Protein AF-A0A369VWS9-F1 (afdb_monomer_lite)

Structure (mmCIF, N/CA/C/O backbone):
data_AF-A0A369VWS9-F1
#
_entry.id   AF-A0A369VWS9-F1
#
loop_
_atom_site.group_PDB
_atom_site.id
_atom_site.type_symbol
_atom_site.label_atom_id
_atom_site.label_alt_id
_atom_site.label_comp_id
_atom_site.label_asym_id
_atom_site.label_entity_id
_atom_site.label_seq_id
_atom_site.pdbx_PDB_ins_code
_atom_site.Cartn_x
_atom_site.Cartn_y
_atom_site.Cartn_z
_atom_site.occupancy
_atom_site.B_iso_or_equiv
_atom_site.auth_seq_id
_atom_site.auth_comp_id
_atom_site.auth_asym_id
_atom_site.auth_atom_id
_atom_site.pdbx_PDB_model_num
ATOM 1 N N . MET A 1 1 ? 4.390 16.787 2.342 1.00 78.56 1 MET A N 1
ATOM 2 C CA . MET A 1 1 ? 3.561 16.033 3.311 1.00 78.56 1 MET A CA 1
ATOM 3 C C . MET A 1 1 ? 4.484 15.407 4.349 1.00 78.56 1 MET A C 1
ATOM 5 O O . MET A 1 1 ? 5.507 14.869 3.950 1.00 78.56 1 MET A O 1
ATOM 9 N N . SER A 1 2 ? 4.195 15.531 5.648 1.00 89.75 2 SER A N 1
ATOM 10 C CA . SER A 1 2 ? 5.025 14.934 6.708 1.00 89.75 2 SER A CA 1
ATOM 11 C C . SER A 1 2 ? 4.686 13.451 6.924 1.00 89.75 2 SER A C 1
ATOM 13 O O . SER A 1 2 ? 3.594 13.007 6.564 1.00 89.75 2 SER A O 1
ATOM 15 N N . ASN A 1 3 ? 5.585 12.692 7.564 1.00 89.94 3 ASN A N 1
ATOM 16 C CA . ASN A 1 3 ? 5.334 11.288 7.926 1.00 89.94 3 ASN A CA 1
ATOM 17 C C . ASN A 1 3 ? 4.092 11.119 8.811 1.00 89.94 3 ASN A C 1
ATOM 19 O O . ASN A 1 3 ? 3.313 10.196 8.596 1.00 89.94 3 ASN A O 1
ATOM 23 N N . LYS A 1 4 ? 3.859 12.048 9.747 1.00 91.50 4 LYS A N 1
ATOM 24 C CA . LYS A 1 4 ? 2.660 12.054 10.598 1.00 91.50 4 LYS A CA 1
ATOM 25 C C . LYS A 1 4 ? 1.376 12.163 9.768 1.00 91.50 4 LYS A C 1
ATOM 27 O O . LYS A 1 4 ? 0.424 11.430 10.012 1.00 91.50 4 LYS A O 1
ATOM 32 N N . ASN A 1 5 ? 1.372 13.029 8.752 1.00 93.19 5 ASN A N 1
ATOM 33 C CA . ASN A 1 5 ? 0.216 13.194 7.871 1.00 93.19 5 ASN A CA 1
ATOM 34 C C . ASN A 1 5 ? -0.004 11.950 7.001 1.00 93.19 5 ASN A C 1
ATOM 36 O O . ASN A 1 5 ? -1.142 11.525 6.840 1.00 93.19 5 ASN A O 1
ATOM 40 N N . LEU A 1 6 ? 1.067 11.336 6.482 1.00 93.19 6 LEU A N 1
ATOM 41 C CA . LEU A 1 6 ? 0.965 10.082 5.729 1.00 93.19 6 LEU A CA 1
ATOM 42 C C . LEU A 1 6 ? 0.387 8.951 6.584 1.00 93.19 6 LEU A C 1
ATOM 44 O O . LEU A 1 6 ? -0.528 8.273 6.133 1.00 93.19 6 LEU A O 1
ATOM 48 N N . LEU A 1 7 ? 0.859 8.779 7.822 1.00 93.44 7 LEU A N 1
ATOM 49 C CA . LEU A 1 7 ? 0.309 7.781 8.746 1.00 93.44 7 LEU A CA 1
ATOM 50 C C . LEU A 1 7 ? -1.184 7.997 9.003 1.00 93.44 7 LEU A C 1
ATOM 52 O O . LEU A 1 7 ? -1.955 7.042 8.958 1.00 93.44 7 LEU A O 1
ATOM 56 N N . ALA A 1 8 ? -1.601 9.246 9.223 1.00 93.31 8 ALA A N 1
ATOM 57 C CA . ALA A 1 8 ? -3.009 9.571 9.424 1.00 93.31 8 ALA A CA 1
ATOM 58 C C . ALA A 1 8 ? -3.861 9.230 8.188 1.00 93.31 8 ALA A C 1
ATOM 60 O O . ALA A 1 8 ? -4.952 8.681 8.321 1.00 93.31 8 ALA A O 1
ATOM 61 N N . GLU A 1 9 ? -3.369 9.513 6.981 1.00 95.31 9 GLU A N 1
ATOM 62 C CA . GLU A 1 9 ? -4.083 9.190 5.741 1.00 95.31 9 GLU A CA 1
ATOM 63 C C . GLU A 1 9 ? -4.106 7.682 5.436 1.00 95.31 9 GLU A C 1
ATOM 65 O O . GLU A 1 9 ? -5.119 7.168 4.955 1.00 95.31 9 GLU A O 1
ATOM 70 N N . ILE A 1 10 ? -3.045 6.945 5.783 1.00 94.75 10 ILE A N 1
ATOM 71 C CA . ILE A 1 10 ? -3.029 5.473 5.736 1.00 94.75 10 ILE A CA 1
ATOM 72 C C . ILE A 1 10 ? -4.070 4.910 6.702 1.00 94.75 10 ILE A C 1
ATOM 74 O O . ILE A 1 10 ? -4.854 4.051 6.305 1.00 94.75 10 ILE A O 1
ATOM 78 N N . ALA A 1 11 ? -4.116 5.409 7.940 1.00 93.69 11 ALA A N 1
ATOM 79 C CA . ALA A 1 11 ? -5.085 4.971 8.938 1.00 93.69 11 ALA A CA 1
ATOM 80 C C . ALA A 1 11 ? -6.523 5.222 8.463 1.00 93.69 11 ALA A C 1
ATOM 82 O O . ALA A 1 11 ? -7.327 4.297 8.473 1.00 93.69 11 ALA A O 1
ATOM 83 N N . LYS A 1 12 ? -6.831 6.419 7.943 1.00 94.75 12 LYS A N 1
ATOM 84 C CA . LYS A 1 12 ? -8.145 6.723 7.343 1.00 94.75 12 LYS A CA 1
ATOM 85 C C . LYS A 1 12 ? -8.491 5.778 6.194 1.00 94.75 12 LYS A C 1
ATOM 87 O O . LYS A 1 12 ? -9.604 5.261 6.140 1.00 94.75 12 LYS A O 1
ATOM 92 N N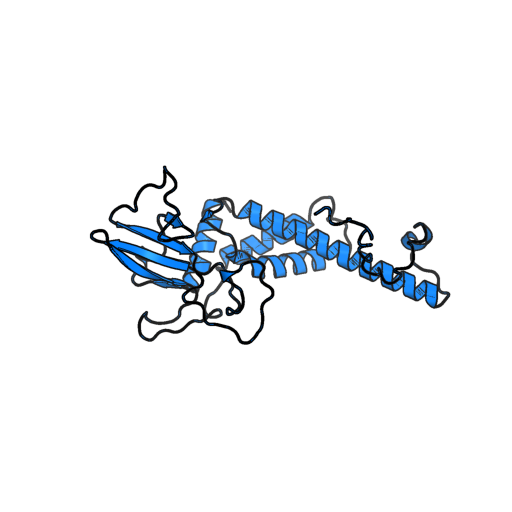 . SER A 1 13 ? -7.534 5.532 5.299 1.00 95.81 13 SER A N 1
ATOM 93 C CA . SER A 1 13 ? -7.727 4.627 4.163 1.00 95.81 13 SER A CA 1
ATOM 94 C C . SER A 1 13 ? -8.002 3.201 4.637 1.00 95.81 13 SER A C 1
ATOM 96 O O . SER A 1 13 ? -8.968 2.596 4.190 1.00 95.81 13 SER A O 1
ATOM 98 N N . LYS A 1 14 ? -7.228 2.671 5.595 1.00 95.19 14 LYS A N 1
ATOM 99 C CA . LYS A 1 14 ? -7.465 1.343 6.190 1.00 95.19 14 LYS A CA 1
ATOM 100 C C . LYS A 1 14 ? -8.809 1.267 6.907 1.00 95.19 14 LYS A C 1
ATOM 102 O O . LYS A 1 14 ? -9.543 0.305 6.714 1.00 95.19 14 LYS A O 1
ATOM 107 N N . ASN A 1 15 ? -9.151 2.292 7.681 1.00 94.56 15 ASN A N 1
ATOM 108 C CA . ASN 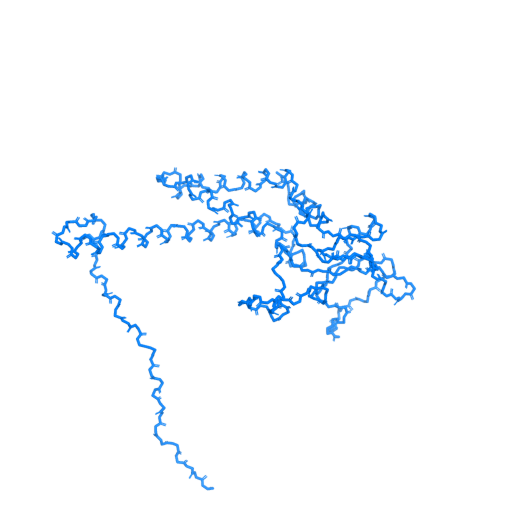A 1 15 ? -10.395 2.350 8.443 1.00 94.56 15 ASN A CA 1
ATOM 109 C C . ASN A 1 15 ? -11.633 2.321 7.535 1.00 94.56 15 ASN A C 1
ATOM 111 O O . ASN A 1 15 ? -12.662 1.819 7.960 1.00 94.56 15 ASN A O 1
ATOM 115 N N . SER A 1 16 ? -11.527 2.754 6.272 1.00 94.69 16 SER A N 1
ATOM 116 C CA . SER A 1 16 ? -12.622 2.618 5.297 1.00 94.69 16 SER A CA 1
ATOM 117 C C . SER A 1 16 ? -12.970 1.169 4.920 1.00 94.69 16 SER A C 1
ATOM 119 O O . SER A 1 16 ? -14.055 0.928 4.404 1.00 94.69 16 SER A O 1
ATOM 121 N N . TYR A 1 17 ? -12.069 0.215 5.183 1.00 95.00 17 TYR A N 1
ATOM 122 C CA . TYR A 1 17 ? -12.302 -1.225 5.014 1.00 95.00 17 TYR A CA 1
ATOM 123 C C . TYR A 1 17 ? -12.738 -1.903 6.321 1.00 95.00 17 TYR A C 1
ATOM 125 O O . TYR A 1 17 ? -12.839 -3.128 6.378 1.00 95.00 17 TYR A O 1
ATOM 133 N N . CYS A 1 18 ? -12.848 -1.153 7.416 1.00 94.56 18 CYS A N 1
ATOM 134 C CA . CYS A 1 18 ? -13.001 -1.710 8.752 1.00 94.56 18 CYS A CA 1
ATOM 135 C C . CYS A 1 18 ? -14.361 -1.352 9.333 1.00 94.56 18 CYS A C 1
ATOM 137 O O . CYS A 1 18 ? -14.884 -0.260 9.120 1.00 94.56 18 CYS A O 1
ATOM 139 N N . TRP A 1 19 ? -14.873 -2.263 10.150 1.00 94.62 19 TRP A N 1
ATOM 140 C CA . TRP A 1 19 ? -15.990 -1.987 11.034 1.00 94.62 19 TRP A CA 1
ATOM 141 C C . TRP A 1 19 ? -15.466 -1.654 12.433 1.00 94.62 19 TRP A C 1
ATOM 143 O O . TRP A 1 19 ? -14.525 -2.294 12.916 1.00 94.62 19 TRP A O 1
ATOM 153 N N . PHE A 1 20 ? -16.097 -0.675 13.080 1.00 94.38 20 PHE A N 1
ATOM 154 C CA . PHE A 1 20 ? -15.848 -0.292 14.466 1.00 94.38 20 PHE A CA 1
ATOM 155 C C . PHE A 1 20 ? -17.181 -0.108 15.191 1.00 94.38 20 PHE A C 1
ATOM 157 O O . PHE A 1 20 ? -18.121 0.434 14.613 1.00 94.38 20 PHE A O 1
ATOM 164 N N . ALA A 1 21 ? -17.244 -0.509 16.461 1.00 92.88 21 ALA A N 1
ATOM 165 C CA . ALA A 1 21 ? -18.430 -0.332 17.301 1.00 92.88 21 ALA A CA 1
ATOM 166 C C . ALA A 1 21 ? -18.739 1.152 17.588 1.00 92.88 21 ALA A C 1
ATOM 168 O O . ALA A 1 21 ? -19.895 1.535 17.724 1.00 92.88 21 ALA A O 1
ATOM 169 N N . SER A 1 22 ? -17.700 1.987 17.661 1.00 91.38 22 SER A N 1
ATOM 170 C CA . SER A 1 22 ? -17.772 3.448 17.761 1.00 91.38 22 SER A CA 1
ATOM 171 C C . SER A 1 22 ? -16.646 4.056 16.915 1.00 91.38 22 SER A C 1
ATOM 173 O O . SER A 1 22 ? -15.564 3.458 16.847 1.00 91.38 22 SER A O 1
ATOM 175 N N . PRO A 1 23 ? -16.841 5.241 16.303 1.00 90.25 23 PRO A N 1
ATOM 176 C CA . PRO A 1 23 ? -15.773 5.986 15.636 1.00 90.25 23 PRO A CA 1
ATOM 177 C C . PRO A 1 23 ? -14.540 6.242 16.515 1.00 90.25 23 PRO A C 1
ATOM 179 O O . PRO A 1 23 ? -13.431 6.319 15.988 1.00 90.25 23 PRO A O 1
ATOM 182 N N . ASP A 1 24 ? -14.701 6.310 17.838 1.00 90.94 24 ASP A N 1
ATOM 183 C CA . ASP A 1 24 ? -13.594 6.544 18.781 1.00 90.94 24 ASP A CA 1
ATOM 184 C C . ASP A 1 24 ? -12.587 5.388 18.790 1.00 90.94 24 ASP A C 1
ATOM 186 O O . ASP A 1 24 ? -11.388 5.576 19.000 1.00 90.94 24 ASP A O 1
ATOM 190 N N . PHE A 1 25 ? -13.051 4.180 18.460 1.00 91.62 25 PHE A N 1
ATOM 191 C CA . PHE A 1 25 ? -12.193 3.011 18.320 1.00 91.62 25 PHE A CA 1
ATOM 192 C C . PHE A 1 25 ? -11.481 2.966 16.964 1.00 91.62 25 PHE A C 1
ATOM 194 O O . PHE A 1 25 ? -10.795 1.998 16.667 1.00 91.62 25 PHE A O 1
ATOM 201 N N . ALA A 1 26 ? -11.577 3.979 16.105 1.00 90.38 26 ALA A N 1
ATOM 202 C CA . ALA A 1 26 ? -10.855 3.973 14.831 1.00 90.38 26 ALA A CA 1
ATOM 203 C C . ALA A 1 26 ? -9.330 4.155 15.006 1.00 90.38 26 ALA A C 1
ATOM 205 O O . ALA A 1 26 ? -8.545 3.766 14.129 1.00 90.38 26 ALA A O 1
ATOM 206 N N . THR A 1 27 ? -8.901 4.739 16.128 1.00 90.75 27 THR A N 1
ATOM 207 C CA . THR A 1 27 ? -7.497 5.029 16.449 1.00 90.75 27 THR A CA 1
ATOM 208 C C . THR A 1 27 ? -7.003 4.146 17.596 1.00 90.75 27 THR A C 1
ATOM 210 O O . THR A 1 27 ? -7.380 4.381 18.740 1.00 90.75 27 THR A O 1
ATOM 213 N N . PRO A 1 28 ? -6.164 3.131 17.325 1.00 90.56 28 PRO A N 1
ATOM 214 C CA . PRO A 1 28 ? -5.624 2.278 18.375 1.00 90.56 28 PRO A CA 1
ATOM 215 C C . PRO A 1 28 ? -4.497 2.977 19.140 1.00 90.56 28 PRO A C 1
ATOM 217 O O . PRO A 1 28 ? -3.697 3.715 18.557 1.00 90.56 28 PRO A O 1
ATOM 220 N N . THR A 1 29 ? -4.397 2.670 20.428 1.00 89.19 29 THR A N 1
ATOM 221 C CA . THR A 1 29 ? -3.325 3.132 21.317 1.00 89.19 29 THR A CA 1
ATOM 222 C C . THR A 1 29 ? -2.077 2.264 21.164 1.00 89.19 29 THR A C 1
ATOM 224 O O . THR A 1 29 ? -0.960 2.779 21.134 1.00 89.19 29 THR A O 1
ATOM 227 N N . ARG A 1 30 ? -2.258 0.947 20.987 1.00 88.19 30 ARG A N 1
ATOM 228 C CA . ARG A 1 30 ? -1.162 -0.029 20.887 1.00 88.19 30 ARG A CA 1
ATOM 229 C C . ARG A 1 30 ? -1.376 -1.022 19.760 1.00 88.19 30 ARG A C 1
ATOM 231 O O . ARG A 1 30 ? -2.493 -1.440 19.459 1.00 88.19 30 ARG A O 1
ATOM 238 N N . TYR A 1 31 ? -0.266 -1.424 19.151 1.00 88.94 31 TYR A N 1
ATOM 239 C CA . TYR A 1 31 ? -0.222 -2.440 18.107 1.00 88.94 31 TYR A CA 1
ATOM 240 C C . TYR A 1 31 ? 0.502 -3.681 18.627 1.00 88.94 31 TYR A C 1
ATOM 242 O O . TYR A 1 31 ? 1.595 -3.577 19.178 1.00 88.94 31 TYR A O 1
ATOM 250 N N . THR A 1 32 ? -0.070 -4.862 18.410 1.00 86.88 32 THR A N 1
ATOM 251 C CA . THR A 1 32 ? 0.552 -6.147 18.755 1.00 86.88 32 THR A CA 1
ATOM 252 C C . THR A 1 32 ? 0.227 -7.212 17.707 1.00 86.88 32 THR A C 1
ATOM 254 O O . THR A 1 32 ? -0.738 -7.103 16.953 1.00 86.88 32 THR A O 1
ATOM 257 N N . ASN A 1 33 ? 1.050 -8.256 17.636 1.00 83.19 33 ASN A N 1
ATOM 258 C CA . ASN A 1 33 ? 0.802 -9.424 16.785 1.00 83.19 33 ASN A CA 1
ATOM 259 C C . ASN A 1 33 ? 0.168 -10.591 17.555 1.00 83.19 33 ASN A C 1
ATOM 261 O O . ASN A 1 33 ? -0.190 -11.594 16.949 1.00 83.19 33 ASN A O 1
ATOM 265 N N . SER A 1 34 ? 0.056 -10.487 18.882 1.00 78.06 34 SER A N 1
ATOM 266 C CA . SER A 1 34 ? -0.559 -11.517 19.716 1.00 78.06 34 SER A CA 1
ATOM 267 C C . SER A 1 34 ? -1.295 -10.893 20.896 1.00 78.06 34 SER A C 1
ATOM 269 O O . SER A 1 34 ? -0.814 -9.918 21.476 1.00 78.06 34 SER A O 1
ATOM 271 N N . LEU A 1 35 ? -2.444 -11.478 21.246 1.00 68.25 35 LEU A N 1
ATOM 272 C CA . LEU A 1 35 ? -3.166 -11.201 22.496 1.00 68.25 35 LEU A CA 1
ATOM 273 C C . LEU A 1 35 ? -2.397 -11.766 23.693 1.00 68.25 35 LEU A C 1
ATOM 275 O O . LEU A 1 35 ? -2.272 -11.119 24.724 1.00 68.25 35 LEU A O 1
ATOM 279 N N . TYR A 1 36 ? -1.819 -12.949 23.494 1.00 63.06 36 TYR A N 1
ATOM 280 C CA . TYR A 1 36 ? -0.932 -13.628 24.423 1.00 63.06 36 TYR A CA 1
ATOM 281 C C . TYR A 1 36 ? 0.459 -13.556 23.807 1.00 63.06 36 TYR A C 1
ATOM 283 O O . TYR A 1 36 ? 0.881 -14.439 23.052 1.00 63.06 36 TYR A O 1
ATOM 291 N N . GLY A 1 37 ? 1.144 -12.426 23.977 1.00 50.16 37 GLY A N 1
ATOM 292 C CA . GLY A 1 37 ? 2.571 -12.399 23.666 1.00 50.16 37 GLY A CA 1
ATOM 293 C C . GLY A 1 37 ? 3.258 -13.535 24.435 1.00 50.16 37 GLY A C 1
ATOM 294 O O . GLY A 1 37 ? 2.769 -13.902 25.505 1.00 50.16 37 GLY A O 1
ATOM 295 N N . PRO A 1 38 ? 4.363 -14.124 23.938 1.00 41.53 38 PRO A N 1
ATOM 296 C CA . PRO A 1 38 ? 5.180 -14.948 24.823 1.00 41.53 38 PRO A CA 1
ATOM 297 C C . PRO A 1 38 ? 5.431 -14.126 26.091 1.00 41.53 38 PRO A C 1
ATOM 299 O O . PRO A 1 38 ? 5.668 -12.923 25.959 1.00 41.53 38 PRO A O 1
ATOM 302 N N . HIS A 1 39 ? 5.339 -14.746 27.271 1.00 47.84 39 HIS A N 1
ATOM 303 C CA . HIS A 1 39 ? 5.780 -14.186 28.552 1.00 47.84 39 HIS A CA 1
ATOM 304 C C . HIS A 1 39 ? 7.275 -13.824 28.460 1.00 47.84 39 HIS A C 1
ATOM 306 O O . HIS A 1 39 ? 8.139 -14.497 29.005 1.00 47.84 39 HIS A O 1
ATOM 312 N N . ARG A 1 40 ? 7.612 -12.819 27.658 1.00 50.25 40 ARG A N 1
ATOM 313 C CA . ARG A 1 40 ? 8.921 -12.203 27.591 1.00 50.25 40 ARG A CA 1
ATOM 314 C C . ARG A 1 40 ? 8.900 -11.179 28.701 1.00 50.25 40 ARG A C 1
ATOM 316 O O . ARG A 1 40 ? 8.057 -10.282 28.694 1.00 50.25 40 ARG A O 1
ATOM 323 N N . GLU A 1 41 ? 9.795 -11.368 29.656 1.00 41.28 41 GLU A N 1
ATOM 324 C CA . GLU A 1 41 ? 10.110 -10.384 30.682 1.00 41.28 41 GLU A CA 1
ATOM 325 C C . GLU A 1 41 ? 10.209 -8.996 30.017 1.00 41.28 41 GLU A C 1
ATOM 327 O O . GLU A 1 41 ? 10.967 -8.814 29.061 1.00 41.28 41 GLU A O 1
ATOM 332 N N . GLY A 1 42 ? 9.355 -8.055 30.441 1.00 53.03 42 GLY A N 1
ATOM 333 C CA . GLY A 1 42 ? 9.300 -6.689 29.901 1.00 53.03 42 GLY A CA 1
ATOM 334 C C . GLY A 1 42 ? 8.132 -6.339 28.964 1.00 53.03 42 GLY A C 1
ATOM 335 O O . GLY A 1 42 ? 8.153 -5.261 28.375 1.00 53.03 42 GLY A O 1
ATOM 336 N N . CYS A 1 43 ? 7.113 -7.191 28.787 1.00 58.09 43 CYS A N 1
ATOM 337 C CA . CYS A 1 43 ? 5.843 -6.744 28.192 1.00 58.09 43 CYS A CA 1
ATOM 338 C C . CYS A 1 43 ? 4.887 -6.230 29.270 1.00 58.09 43 CYS A C 1
ATOM 340 O O . CYS A 1 43 ? 4.325 -7.026 30.021 1.00 58.09 43 CYS A O 1
ATOM 342 N N . ASP A 1 44 ? 4.667 -4.915 29.291 1.00 68.69 44 ASP A N 1
ATOM 343 C CA . ASP A 1 44 ? 3.696 -4.296 30.191 1.00 68.69 44 ASP A CA 1
ATOM 344 C C . ASP A 1 44 ? 2.285 -4.847 29.925 1.00 68.69 44 ASP A C 1
ATOM 346 O O . ASP A 1 44 ? 1.890 -4.950 28.744 1.00 68.69 44 ASP A O 1
ATOM 350 N N . PRO A 1 45 ? 1.531 -5.194 30.990 1.00 78.06 45 PRO A N 1
ATOM 351 C CA . PRO A 1 45 ? 0.146 -5.627 30.867 1.00 78.06 45 PRO A CA 1
ATOM 352 C C . PRO A 1 45 ? -0.684 -4.545 30.172 1.00 78.06 45 PRO A C 1
ATOM 354 O O . PRO A 1 45 ? -0.347 -3.360 30.211 1.00 78.06 45 PRO A O 1
ATOM 357 N N . PHE A 1 46 ? -1.761 -4.959 29.502 1.00 83.38 46 PHE A N 1
ATOM 358 C CA . PHE A 1 46 ? -2.685 -4.000 28.903 1.00 83.38 46 PHE A CA 1
ATOM 359 C C . PHE A 1 46 ? -3.329 -3.153 29.999 1.00 83.38 46 PHE A C 1
ATOM 361 O O . PHE A 1 46 ? -3.729 -3.681 31.039 1.00 83.38 46 PHE A O 1
ATOM 368 N N . GLN A 1 47 ? -3.389 -1.846 29.770 1.00 85.44 47 GLN A N 1
ATOM 369 C CA . GLN A 1 47 ? -3.950 -0.903 30.732 1.00 85.44 47 GLN A CA 1
ATOM 370 C C . GLN A 1 47 ? -5.453 -0.726 30.495 1.00 85.44 47 GLN A C 1
ATOM 372 O O . GLN A 1 47 ? -5.942 -0.858 29.373 1.00 85.44 47 GLN A O 1
ATOM 377 N N . GLU A 1 48 ? -6.190 -0.417 31.558 1.00 87.44 48 GLU A N 1
ATOM 378 C CA . GLU A 1 48 ? -7.625 -0.142 31.477 1.00 87.44 48 GLU A CA 1
ATOM 379 C C . GLU A 1 48 ? -7.905 1.034 30.523 1.00 87.44 48 GLU A C 1
ATOM 381 O O . GLU A 1 48 ? -7.202 2.048 30.546 1.00 87.44 48 GLU A O 1
ATOM 386 N N . GLY A 1 49 ? -8.910 0.894 29.652 1.00 87.44 49 GLY A N 1
ATOM 387 C CA . GLY A 1 49 ? -9.233 1.888 28.621 1.00 87.44 49 GLY A CA 1
ATOM 388 C C . GLY A 1 49 ? -8.305 1.882 27.397 1.00 87.44 49 GLY A C 1
ATOM 389 O O . GLY A 1 49 ? -8.491 2.675 26.470 1.00 87.44 49 GLY A O 1
ATOM 390 N N . GLU A 1 50 ? -7.306 0.995 27.347 1.00 90.44 50 GLU A N 1
ATOM 391 C CA . GLU A 1 50 ? -6.409 0.888 26.202 1.00 90.44 50 GLU A CA 1
ATOM 392 C C . GLU A 1 50 ? -7.112 0.248 24.996 1.00 90.44 50 GLU A C 1
ATOM 394 O O . GLU A 1 50 ? -7.832 -0.750 25.096 1.00 90.44 50 GLU A O 1
ATOM 399 N N . ILE A 1 51 ? -6.862 0.815 23.815 1.00 92.44 51 ILE A N 1
ATOM 400 C CA . ILE A 1 51 ? -7.351 0.278 22.551 1.00 92.44 51 ILE A CA 1
ATOM 401 C C . ILE A 1 51 ? -6.210 -0.477 21.867 1.00 92.44 51 ILE A C 1
ATOM 403 O O . ILE A 1 51 ? -5.271 0.119 21.328 1.00 92.44 51 ILE A O 1
ATOM 407 N N . VAL A 1 52 ? -6.312 -1.802 21.849 1.00 91.88 52 VAL A N 1
ATOM 408 C CA . VAL A 1 52 ? -5.262 -2.700 21.366 1.00 91.88 52 VAL A CA 1
ATOM 409 C C . VAL A 1 52 ? -5.643 -3.269 20.004 1.00 91.88 52 VAL A C 1
ATOM 411 O O . VAL A 1 52 ? -6.642 -3.974 19.850 1.00 91.88 52 VAL A O 1
ATOM 414 N N . ARG A 1 53 ? -4.821 -3.004 18.986 1.00 92.88 53 ARG A N 1
ATOM 415 C CA . ARG A 1 53 ? -4.947 -3.613 17.656 1.00 92.88 53 ARG A CA 1
ATOM 416 C C . ARG A 1 53 ? -4.070 -4.854 17.561 1.00 92.88 53 ARG A C 1
ATOM 418 O O . ARG A 1 53 ? -2.844 -4.754 17.627 1.00 92.88 53 ARG A O 1
ATOM 425 N N . VAL A 1 54 ? -4.697 -6.003 17.330 1.00 91.81 54 VAL A N 1
ATOM 426 C CA . VAL A 1 54 ? -4.024 -7.294 17.167 1.00 91.81 54 VAL A CA 1
ATOM 427 C C . VAL A 1 54 ? -4.081 -7.755 15.720 1.00 91.81 54 VAL A C 1
ATOM 429 O O . VAL A 1 54 ? -5.160 -8.009 15.181 1.00 91.81 54 VAL A O 1
ATOM 432 N N . TYR A 1 55 ? -2.919 -7.913 15.089 1.00 91.69 55 TYR A N 1
ATOM 433 C CA . TYR A 1 55 ? -2.829 -8.487 13.746 1.00 91.69 55 TYR A CA 1
ATOM 434 C C . TYR A 1 55 ? -3.135 -9.986 13.781 1.00 91.69 55 TYR A C 1
ATOM 436 O O . TYR A 1 55 ? -2.457 -10.753 14.458 1.00 91.69 55 TYR A O 1
ATOM 444 N N . THR A 1 56 ? -4.173 -10.413 13.061 1.00 91.44 56 THR A N 1
ATOM 445 C CA . THR A 1 56 ? -4.625 -11.809 13.046 1.00 91.44 56 THR A CA 1
ATOM 446 C C . THR A 1 56 ? -5.440 -12.133 11.797 1.00 91.44 56 THR A C 1
ATOM 448 O O . THR A 1 56 ? -6.243 -11.329 11.325 1.00 91.44 56 THR A O 1
ATOM 451 N N . PHE A 1 57 ? -5.279 -13.359 11.296 1.00 91.25 57 PHE A N 1
ATOM 452 C CA . PHE A 1 57 ? -6.007 -13.900 10.142 1.00 91.25 57 PHE A CA 1
ATOM 453 C C . PHE A 1 57 ? -7.293 -14.647 10.525 1.00 91.25 57 PHE A C 1
ATOM 455 O O . PHE A 1 57 ? -7.955 -15.224 9.663 1.00 91.25 57 PHE A O 1
ATOM 462 N N . SER A 1 58 ? -7.662 -14.661 11.809 1.00 89.44 58 SER A N 1
ATOM 463 C CA . SER A 1 58 ? -8.750 -15.496 12.336 1.00 89.44 58 SER A CA 1
ATOM 464 C C . SER A 1 58 ? -10.126 -15.213 11.724 1.00 89.44 58 SER A C 1
ATOM 466 O O . SER A 1 58 ? -10.936 -16.123 11.615 1.00 89.44 58 SER A O 1
ATOM 468 N N . HIS A 1 59 ? -10.404 -13.968 11.330 1.00 90.31 59 HIS A N 1
ATOM 469 C CA . HIS A 1 59 ? -11.680 -13.559 10.723 1.00 90.31 59 HIS A CA 1
ATOM 470 C C . HIS A 1 59 ? -11.673 -13.611 9.188 1.00 90.31 59 HIS A C 1
ATOM 472 O O . HIS A 1 59 ? -12.699 -13.357 8.565 1.00 90.31 59 HIS A O 1
ATOM 478 N N . ILE A 1 60 ? -10.528 -13.917 8.570 1.00 92.94 60 ILE A N 1
ATOM 479 C CA . ILE A 1 60 ? -10.410 -13.975 7.115 1.00 92.94 60 ILE A CA 1
ATOM 480 C C . ILE A 1 60 ? -10.859 -15.365 6.644 1.00 92.94 60 ILE A C 1
ATOM 482 O O . ILE A 1 60 ? -10.334 -16.375 7.147 1.00 92.94 60 ILE A O 1
ATOM 486 N N . PRO A 1 61 ? -11.804 -15.453 5.690 1.00 92.00 61 PRO A N 1
ATOM 487 C CA . PRO A 1 61 ? -12.283 -16.730 5.183 1.00 92.00 61 PRO A CA 1
ATOM 488 C C . PRO A 1 61 ? -11.185 -17.471 4.415 1.00 92.00 61 PRO A C 1
ATOM 490 O O . PRO A 1 61 ? -10.226 -16.878 3.903 1.00 92.00 61 PRO A O 1
ATOM 493 N N . ALA A 1 62 ? -11.322 -18.794 4.353 1.00 89.69 62 ALA A N 1
ATOM 494 C CA . ALA A 1 62 ? -10.488 -19.607 3.482 1.00 89.69 62 ALA A CA 1
ATOM 495 C C . ALA A 1 62 ? -10.812 -19.295 2.015 1.00 89.69 62 ALA A C 1
ATOM 497 O O . ALA A 1 62 ? -11.961 -19.021 1.669 1.00 89.69 62 ALA A O 1
ATOM 498 N N . SER A 1 63 ? -9.801 -19.326 1.156 1.00 84.75 63 SER A N 1
ATOM 499 C CA . SER A 1 63 ? -9.969 -19.181 -0.285 1.00 84.75 63 SER A CA 1
ATOM 500 C C . SER A 1 63 ? -9.758 -20.514 -0.983 1.00 84.75 63 SER A C 1
ATOM 502 O O . SER A 1 63 ? -8.927 -21.330 -0.590 1.00 84.75 63 SER A O 1
ATOM 504 N N . THR A 1 64 ? -10.507 -20.718 -2.061 1.00 76.31 64 THR A N 1
ATOM 505 C CA . THR A 1 64 ? -10.309 -21.837 -2.990 1.00 76.31 64 THR A CA 1
ATOM 506 C C . THR A 1 64 ? -9.006 -21.696 -3.777 1.00 76.31 64 THR A C 1
ATOM 508 O O . THR A 1 64 ? -8.406 -22.689 -4.180 1.00 76.31 64 THR A O 1
ATOM 511 N N . ILE A 1 65 ? -8.533 -20.463 -3.974 1.00 73.31 65 ILE A N 1
ATOM 512 C CA . ILE A 1 65 ? -7.289 -20.168 -4.681 1.00 73.31 65 ILE A CA 1
ATOM 513 C C . ILE A 1 65 ? -6.109 -20.353 -3.726 1.00 73.31 65 ILE A C 1
ATOM 515 O O . ILE A 1 65 ? -5.935 -19.600 -2.767 1.00 73.31 65 ILE A O 1
ATOM 519 N N . THR A 1 66 ? -5.232 -21.312 -4.021 1.00 66.19 66 THR A N 1
ATOM 520 C CA . THR A 1 66 ? -4.004 -21.500 -3.244 1.00 66.19 66 THR A CA 1
ATOM 521 C C . THR A 1 66 ? -3.093 -20.283 -3.401 1.00 66.19 66 THR A C 1
ATOM 523 O O . THR A 1 66 ? -2.493 -20.080 -4.460 1.00 66.19 66 THR A O 1
ATOM 526 N N . ASN A 1 67 ? -2.938 -19.479 -2.348 1.00 68.38 67 ASN A N 1
ATOM 527 C CA . ASN A 1 67 ? -1.873 -18.483 -2.315 1.00 68.38 67 ASN A CA 1
ATOM 528 C C . ASN A 1 67 ? -0.550 -19.152 -1.902 1.00 68.38 67 ASN A C 1
ATOM 530 O O . ASN A 1 67 ? -0.511 -20.025 -1.035 1.00 68.38 67 ASN A O 1
ATOM 534 N N . ARG A 1 68 ? 0.557 -18.747 -2.532 1.00 69.81 68 ARG A N 1
ATOM 535 C CA . ARG A 1 68 ? 1.912 -19.165 -2.137 1.00 69.81 68 ARG A CA 1
ATOM 536 C C . ARG A 1 68 ? 2.526 -18.153 -1.171 1.00 69.81 68 ARG A C 1
ATOM 538 O O . ARG A 1 68 ? 3.663 -17.721 -1.362 1.00 69.81 68 ARG A O 1
ATOM 545 N N . SER A 1 69 ? 1.762 -17.715 -0.168 1.00 74.88 69 SER A N 1
ATOM 546 C CA . SER A 1 69 ? 2.283 -16.768 0.816 1.00 74.88 69 SER A CA 1
ATOM 547 C C . SER A 1 69 ? 3.383 -17.413 1.660 1.00 74.88 69 SER A C 1
ATOM 549 O O . SER A 1 69 ? 3.281 -18.565 2.097 1.00 74.88 69 SER A O 1
ATOM 551 N N . ARG A 1 70 ? 4.449 -16.646 1.912 1.00 76.44 70 ARG A N 1
ATOM 552 C CA . ARG A 1 70 ? 5.495 -17.038 2.866 1.00 76.44 70 ARG A CA 1
ATOM 553 C C . ARG A 1 70 ? 4.964 -17.036 4.297 1.00 76.44 70 ARG A C 1
ATOM 555 O O . ARG A 1 70 ? 5.382 -17.881 5.078 1.00 76.44 70 ARG A O 1
ATOM 562 N N . ASP A 1 71 ? 4.029 -16.138 4.599 1.00 78.12 71 ASP A N 1
ATOM 563 C CA . ASP A 1 71 ? 3.373 -16.054 5.900 1.00 78.12 71 ASP A CA 1
ATOM 564 C C . ASP A 1 71 ? 2.404 -17.225 6.086 1.00 78.12 71 ASP A C 1
ATOM 566 O O . ASP A 1 71 ? 1.448 -17.372 5.322 1.00 78.12 71 ASP A O 1
ATOM 570 N N . HIS A 1 72 ? 2.662 -18.044 7.107 1.00 75.88 72 HIS A N 1
ATOM 571 C CA . HIS A 1 72 ? 1.850 -19.203 7.459 1.00 75.88 72 HIS A CA 1
ATOM 572 C C . HIS A 1 72 ? 0.399 -18.828 7.773 1.00 75.88 72 HIS A C 1
ATOM 574 O O . HIS A 1 72 ? -0.497 -19.559 7.357 1.00 75.88 72 HIS A O 1
ATOM 580 N N . GLY A 1 73 ? 0.155 -17.686 8.430 1.00 79.88 73 GLY A N 1
ATOM 581 C CA . GLY A 1 73 ? -1.200 -17.244 8.781 1.00 79.88 73 GLY A CA 1
ATOM 582 C C . GLY A 1 73 ? -2.039 -16.852 7.563 1.00 79.88 73 GLY A C 1
ATOM 583 O O . GLY A 1 73 ? -3.258 -17.015 7.560 1.00 79.88 73 GLY A O 1
ATOM 584 N N . ALA A 1 74 ? -1.377 -16.396 6.499 1.00 83.12 74 ALA A N 1
ATOM 585 C CA . ALA A 1 74 ? -2.021 -15.989 5.258 1.00 83.12 74 ALA A CA 1
ATOM 586 C C . ALA A 1 74 ? -2.297 -17.157 4.297 1.00 83.12 74 ALA A C 1
ATOM 588 O O . ALA A 1 74 ? -3.033 -16.971 3.326 1.00 83.12 74 ALA A O 1
ATOM 589 N N . ARG A 1 75 ? -1.691 -18.337 4.490 1.00 82.94 75 ARG A N 1
ATOM 590 C CA . ARG A 1 75 ? -1.828 -19.456 3.542 1.00 82.94 75 ARG A CA 1
ATOM 591 C C . ARG A 1 75 ? -3.271 -19.947 3.476 1.00 82.94 75 ARG A C 1
ATOM 593 O O . ARG A 1 75 ? -3.901 -20.182 4.499 1.00 82.94 75 ARG A O 1
ATOM 600 N N . GLY A 1 76 ? -3.786 -20.103 2.256 1.00 85.19 76 GLY A N 1
ATOM 601 C CA . GLY A 1 76 ? -5.158 -20.573 2.018 1.00 85.19 76 GLY A CA 1
ATOM 602 C C . GLY A 1 76 ? -6.253 -19.595 2.460 1.00 85.19 76 GLY A C 1
ATOM 603 O O . GLY A 1 76 ? -7.408 -19.993 2.571 1.00 85.19 76 GLY A O 1
ATOM 604 N N . LYS A 1 77 ? -5.910 -18.332 2.740 1.00 89.62 77 LYS A N 1
ATOM 605 C CA . LYS A 1 77 ? -6.863 -17.263 3.065 1.00 89.62 77 LYS A CA 1
ATOM 606 C C . LYS A 1 77 ? -7.184 -16.407 1.842 1.00 89.62 77 LYS A C 1
ATOM 608 O O . LYS A 1 77 ? -6.407 -16.363 0.879 1.00 89.62 77 LYS A O 1
ATOM 613 N N . ALA A 1 78 ? -8.329 -15.728 1.881 1.00 90.44 78 ALA A N 1
ATOM 614 C CA . ALA A 1 78 ? -8.717 -14.749 0.867 1.00 90.44 78 ALA A CA 1
ATOM 615 C C . ALA A 1 78 ? -7.625 -13.680 0.649 1.00 90.44 78 ALA A C 1
ATOM 617 O O . ALA A 1 78 ? -6.930 -13.310 1.601 1.00 90.44 78 ALA A O 1
ATOM 618 N N . PRO A 1 79 ? -7.431 -13.202 -0.597 1.00 88.31 79 PRO A N 1
ATOM 619 C CA . PRO A 1 79 ? -6.529 -12.089 -0.861 1.00 88.31 79 PRO A CA 1
ATOM 620 C C . PRO A 1 79 ? -7.033 -10.830 -0.146 1.00 88.31 79 PRO A C 1
ATOM 622 O O . PRO A 1 79 ? -8.231 -10.572 -0.089 1.00 88.31 79 PRO A O 1
ATOM 625 N N . ILE A 1 80 ? -6.099 -10.062 0.411 1.00 91.50 80 ILE A N 1
ATOM 626 C CA . ILE A 1 80 ? -6.379 -8.876 1.226 1.00 91.50 80 ILE A CA 1
ATOM 627 C C . ILE A 1 80 ? -5.423 -7.735 0.879 1.00 91.50 80 ILE A C 1
ATOM 629 O O . ILE A 1 80 ? -4.285 -7.949 0.427 1.00 91.50 80 ILE A O 1
ATOM 633 N N . ASN A 1 81 ? -5.888 -6.514 1.132 1.00 91.94 81 ASN A N 1
ATOM 634 C CA . ASN A 1 81 ? -5.213 -5.288 0.710 1.00 91.94 81 ASN A CA 1
ATOM 635 C C . ASN A 1 81 ? -4.127 -4.893 1.718 1.00 91.94 81 ASN A C 1
ATOM 637 O O . ASN A 1 81 ? -3.066 -4.397 1.335 1.00 91.94 81 ASN A O 1
ATOM 641 N N . PHE A 1 82 ? -4.353 -5.174 3.003 1.00 93.94 82 PHE A N 1
ATOM 642 C CA . PHE A 1 82 ? -3.425 -4.895 4.095 1.00 93.94 82 PHE A CA 1
ATOM 643 C C . PHE A 1 82 ? -3.470 -5.987 5.178 1.00 93.94 82 PHE A C 1
ATOM 645 O O . PHE A 1 82 ? -4.395 -6.800 5.184 1.00 93.94 82 PHE A O 1
ATOM 652 N N . PRO A 1 83 ? -2.472 -6.041 6.082 1.00 92.31 83 PRO A N 1
ATOM 653 C CA . PRO A 1 83 ? -2.430 -7.007 7.177 1.00 92.31 83 PRO A CA 1
ATOM 654 C C . PRO A 1 83 ? -3.720 -6.983 8.010 1.00 92.31 83 PRO A C 1
ATOM 656 O O . PRO A 1 83 ? -4.084 -5.919 8.519 1.00 92.31 83 PRO A O 1
ATOM 659 N N . PRO A 1 84 ? -4.413 -8.121 8.162 1.00 94.12 84 PRO A N 1
ATOM 660 C CA . PRO A 1 84 ? -5.714 -8.148 8.798 1.00 94.12 84 PRO A CA 1
ATOM 661 C C . PRO A 1 84 ? -5.550 -8.023 10.310 1.00 94.12 84 PRO A C 1
ATOM 663 O O . PRO A 1 84 ? -4.569 -8.499 10.889 1.00 94.12 84 PRO A O 1
ATOM 666 N N . PHE A 1 85 ? -6.511 -7.377 10.960 1.00 94.56 85 PHE A N 1
ATOM 667 C CA . PHE A 1 85 ? -6.483 -7.167 12.400 1.00 94.56 85 PHE A CA 1
ATOM 668 C C . PHE A 1 85 ? -7.873 -7.247 13.027 1.00 94.56 85 PHE A C 1
ATOM 670 O O . PHE A 1 85 ? -8.898 -7.034 12.374 1.00 94.56 85 PHE A O 1
ATOM 677 N N . ARG A 1 86 ? -7.876 -7.532 14.327 1.00 94.19 86 ARG A N 1
ATOM 678 C CA . ARG A 1 86 ? -8.999 -7.298 15.236 1.00 94.19 86 ARG A CA 1
ATOM 679 C C . ARG A 1 86 ? -8.576 -6.279 16.277 1.00 94.19 86 ARG A C 1
ATOM 681 O O . ARG A 1 86 ? -7.389 -6.160 16.584 1.00 94.19 86 ARG A O 1
ATOM 688 N N . GLN A 1 87 ? -9.533 -5.530 16.787 1.00 94.12 87 GLN A N 1
ATOM 689 C CA . GLN A 1 87 ? -9.281 -4.469 17.738 1.00 94.12 87 GLN A CA 1
ATOM 690 C C . GLN A 1 87 ? -10.099 -4.698 18.995 1.00 94.12 87 GLN A C 1
ATOM 692 O O . GLN A 1 87 ? -11.289 -4.998 18.912 1.00 94.12 87 GLN A O 1
ATOM 697 N N . PHE A 1 88 ? -9.435 -4.562 20.135 1.00 93.50 88 PHE A N 1
ATOM 698 C CA . PHE A 1 88 ? -9.998 -4.831 21.445 1.00 93.50 88 PHE A CA 1
ATOM 699 C C . PHE A 1 88 ? -9.890 -3.589 22.317 1.00 93.50 88 PHE A C 1
ATOM 701 O O . PHE A 1 88 ? -8.913 -2.844 22.223 1.00 93.50 88 PHE A O 1
ATOM 708 N N . HIS A 1 89 ? -10.901 -3.370 23.141 1.00 93.31 89 HIS A N 1
ATOM 709 C CA . HIS A 1 89 ? -10.903 -2.357 24.181 1.00 93.31 89 HIS A CA 1
ATOM 710 C C . HIS A 1 89 ? -10.852 -3.070 25.528 1.00 93.31 89 HIS A C 1
ATOM 712 O O . HIS A 1 89 ? -11.654 -3.975 25.770 1.00 93.31 89 HIS A O 1
ATOM 718 N N . VAL A 1 90 ? -9.897 -2.681 26.368 1.00 91.00 90 VAL A N 1
ATOM 719 C CA . VAL A 1 90 ? -9.757 -3.223 27.722 1.00 91.00 90 VAL A CA 1
ATOM 720 C C . VAL A 1 90 ? -10.837 -2.584 28.597 1.00 91.00 90 VAL A C 1
ATOM 722 O O . VAL A 1 90 ? -10.823 -1.363 28.771 1.00 91.00 90 VAL A O 1
ATOM 725 N N . ARG A 1 91 ? -11.801 -3.388 29.068 1.00 89.88 91 ARG A N 1
ATOM 726 C CA . ARG A 1 91 ? -12.812 -2.994 30.064 1.00 89.88 91 ARG A CA 1
ATOM 727 C C . ARG A 1 91 ? -12.803 -3.961 31.220 1.00 89.88 91 ARG A C 1
ATOM 729 O O . ARG A 1 91 ? -12.963 -5.154 30.982 1.00 89.88 91 ARG A O 1
ATOM 736 N N . ASP A 1 92 ? -12.672 -3.451 32.434 1.00 85.00 92 ASP A N 1
ATOM 737 C CA . ASP A 1 92 ? -12.739 -4.242 33.664 1.00 85.00 92 ASP A CA 1
ATOM 738 C C . ASP A 1 92 ? -11.763 -5.442 33.642 1.00 85.00 92 ASP A C 1
ATOM 740 O O . ASP A 1 92 ? -12.055 -6.525 34.144 1.00 85.00 92 ASP A O 1
ATOM 744 N N . GLY A 1 93 ? -10.594 -5.267 33.010 1.00 80.12 93 GLY A N 1
ATOM 745 C CA . GLY A 1 93 ? -9.610 -6.340 32.810 1.00 80.12 93 GLY A CA 1
ATOM 746 C C . GLY A 1 93 ? -9.945 -7.370 31.716 1.00 80.12 93 GLY A C 1
ATOM 747 O O . GLY A 1 93 ? -9.149 -8.282 31.482 1.00 80.12 93 GLY A O 1
ATOM 748 N N . GLU A 1 94 ? -11.062 -7.221 31.002 1.00 86.12 94 GLU A N 1
ATOM 749 C CA . GLU A 1 94 ? -11.461 -8.061 29.869 1.00 86.12 94 GLU A CA 1
ATOM 750 C C . GLU A 1 94 ? -11.245 -7.370 28.513 1.00 86.12 94 GLU A C 1
ATOM 752 O O . GLU A 1 94 ? -11.318 -6.149 28.365 1.00 86.12 94 GLU A O 1
ATOM 757 N N . LEU A 1 95 ? -10.983 -8.170 27.475 1.00 88.44 95 LEU A N 1
ATOM 758 C CA . LEU A 1 95 ? -10.769 -7.688 26.109 1.00 88.44 95 LEU A CA 1
ATOM 759 C C . LEU A 1 95 ? -12.058 -7.796 25.293 1.00 88.44 95 LEU A C 1
ATOM 761 O O . LEU A 1 95 ? -12.401 -8.865 24.787 1.00 88.44 95 LEU A O 1
ATOM 765 N N . VAL A 1 96 ? -12.738 -6.668 25.098 1.00 91.62 96 VAL A N 1
ATOM 766 C CA . VAL A 1 96 ? -13.970 -6.594 24.298 1.00 91.62 96 VAL A CA 1
ATOM 767 C C . VAL A 1 96 ? -13.626 -6.280 22.841 1.00 91.62 96 VAL A C 1
ATOM 769 O O . VAL A 1 96 ? -12.960 -5.283 22.571 1.00 91.62 96 VAL A O 1
ATOM 772 N N . GLU A 1 97 ? -14.066 -7.104 21.880 1.00 92.62 97 GLU A N 1
ATOM 773 C CA . GLU A 1 97 ? -13.850 -6.843 20.443 1.00 92.62 97 GLU A CA 1
ATOM 774 C C . GLU A 1 97 ? -14.668 -5.615 20.002 1.00 92.62 97 GLU A C 1
ATOM 776 O O . GLU A 1 97 ? -15.896 -5.638 19.989 1.00 92.62 97 GLU A O 1
ATOM 781 N N . VAL A 1 98 ? -13.975 -4.540 19.622 1.00 94.12 98 VAL A N 1
ATOM 782 C CA . VAL A 1 98 ? -14.569 -3.250 19.224 1.00 94.12 98 VAL A CA 1
ATOM 783 C C . VAL A 1 98 ? -14.335 -2.897 17.760 1.00 94.12 98 VAL A C 1
ATOM 785 O O . VAL A 1 98 ? -14.859 -1.895 17.275 1.00 94.12 98 VAL A O 1
ATOM 788 N N . GLY A 1 99 ? -13.548 -3.690 17.034 1.00 93.94 99 GLY A N 1
ATOM 789 C CA . GLY A 1 99 ? -13.320 -3.451 15.617 1.00 93.94 99 GLY A CA 1
ATOM 790 C C . GLY A 1 99 ? -12.719 -4.635 14.880 1.00 93.94 99 GLY A C 1
ATOM 791 O O . GLY A 1 99 ? -11.983 -5.450 15.443 1.00 93.94 99 GLY A O 1
ATOM 792 N N . ARG A 1 100 ? -13.015 -4.709 13.584 1.00 94.94 100 ARG A N 1
ATOM 793 C CA . ARG A 1 100 ? -12.585 -5.797 12.703 1.00 94.94 100 ARG A CA 1
ATOM 794 C C . ARG A 1 100 ? -12.222 -5.256 11.327 1.00 94.94 100 ARG A C 1
ATOM 796 O O . ARG A 1 100 ? -12.964 -4.467 10.743 1.00 94.94 100 ARG A O 1
ATOM 803 N N . SER A 1 101 ? -11.079 -5.692 10.802 1.00 95.06 101 SER A N 1
ATOM 804 C CA . SER A 1 101 ? -10.653 -5.319 9.451 1.00 95.06 101 SER A CA 1
ATOM 805 C C . SER A 1 101 ? -11.423 -6.074 8.364 1.00 95.06 101 SER A C 1
ATOM 807 O O . SER A 1 101 ? -11.856 -7.200 8.592 1.00 95.06 101 SER A O 1
ATOM 809 N N . HIS A 1 102 ? -11.528 -5.490 7.168 1.00 95.00 102 HIS A N 1
ATOM 810 C CA . HIS A 1 102 ? -12.171 -6.093 5.989 1.00 95.00 102 HIS A CA 1
ATOM 811 C C . HIS A 1 102 ? -13.596 -6.601 6.278 1.00 95.00 102 HIS A C 1
ATOM 813 O O . HIS A 1 102 ? -13.978 -7.692 5.849 1.00 95.00 102 HIS A O 1
ATOM 819 N N . TRP A 1 103 ? -14.372 -5.836 7.047 1.00 95.38 103 TRP A N 1
ATOM 820 C CA . TRP A 1 103 ? -15.703 -6.226 7.510 1.00 95.38 103 TRP A CA 1
ATOM 821 C C . TRP A 1 103 ? -16.724 -5.154 7.163 1.00 95.38 103 TRP A C 1
ATOM 823 O O . TRP A 1 103 ? -16.499 -3.976 7.433 1.00 95.38 103 TRP A O 1
ATOM 833 N N . LYS A 1 104 ? -17.848 -5.573 6.580 1.00 93.31 104 LYS A N 1
ATOM 834 C CA . LYS A 1 104 ? -18.941 -4.688 6.181 1.00 93.31 104 LYS A CA 1
ATOM 835 C C . LYS A 1 104 ? -20.225 -5.083 6.907 1.00 93.31 104 LYS A C 1
ATOM 837 O O . LYS A 1 104 ? -20.653 -6.233 6.821 1.00 93.31 104 LYS A O 1
ATOM 842 N N . GLY A 1 105 ? -20.858 -4.107 7.554 1.00 89.62 105 GLY A N 1
ATOM 843 C CA . GLY A 1 105 ? -22.043 -4.311 8.392 1.00 89.62 105 GLY A CA 1
ATOM 844 C C . GLY A 1 105 ? -21.685 -4.616 9.846 1.00 89.62 105 GLY A C 1
ATOM 845 O O . GLY A 1 105 ? -20.525 -4.495 10.234 1.00 89.62 105 GLY A O 1
ATOM 846 N N . ASP A 1 106 ? -22.681 -5.002 10.637 1.00 86.44 106 ASP A N 1
ATOM 847 C CA . ASP A 1 106 ? -22.525 -5.211 12.078 1.00 86.44 106 ASP A CA 1
ATOM 848 C C . ASP A 1 106 ? -21.738 -6.479 12.418 1.00 86.44 106 ASP A C 1
ATOM 850 O O . ASP A 1 106 ? -21.499 -7.347 11.576 1.00 86.44 106 ASP A O 1
ATOM 854 N N . LEU A 1 107 ? -21.348 -6.626 13.684 1.00 83.94 107 LEU A N 1
ATOM 855 C CA . LEU A 1 107 ? -20.599 -7.797 14.146 1.00 83.94 107 LEU A CA 1
ATOM 856 C C . LEU A 1 107 ? -21.378 -9.114 13.972 1.00 83.94 107 LEU A C 1
ATOM 858 O O . LEU A 1 107 ? -20.770 -10.143 13.679 1.00 83.94 107 LEU A O 1
ATOM 862 N N . ALA A 1 108 ? -22.703 -9.074 14.150 1.00 84.25 108 ALA A N 1
ATOM 863 C CA . ALA A 1 108 ? -23.569 -10.253 14.118 1.00 84.25 108 ALA A CA 1
ATOM 864 C C . ALA A 1 108 ? -24.024 -10.642 12.700 1.00 84.25 108 ALA A C 1
ATOM 866 O O . ALA A 1 108 ? -24.072 -11.823 12.374 1.00 84.25 108 ALA A O 1
ATOM 867 N N . THR A 1 109 ? -24.360 -9.659 11.862 1.00 89.94 109 THR A N 1
ATOM 868 C CA . THR A 1 109 ? -24.979 -9.867 10.536 1.00 89.94 109 THR A CA 1
ATOM 869 C C . THR A 1 109 ? -24.064 -9.499 9.371 1.00 89.94 109 THR A C 1
ATOM 871 O O . THR A 1 109 ? -24.389 -9.768 8.214 1.00 89.94 109 THR A O 1
ATOM 874 N N . GLY A 1 110 ? -22.932 -8.855 9.656 1.00 89.88 110 GLY A N 1
ATOM 875 C CA . GLY A 1 110 ? -21.986 -8.416 8.646 1.00 89.88 110 GLY A CA 1
ATOM 876 C C . GLY A 1 110 ? -21.242 -9.569 7.984 1.00 89.88 110 GLY A C 1
ATOM 877 O O . GLY A 1 110 ? -21.347 -10.738 8.358 1.00 89.88 110 GLY A O 1
ATOM 878 N N . HIS A 1 111 ? -20.464 -9.219 6.968 1.00 92.50 111 HIS A N 1
ATOM 879 C CA . HIS A 1 111 ? -19.678 -10.176 6.204 1.00 92.50 111 HIS A CA 1
ATOM 880 C C . HIS A 1 111 ? -18.294 -9.625 5.878 1.00 92.50 111 HIS A C 1
ATOM 882 O O . HIS A 1 111 ? -18.046 -8.416 5.859 1.00 92.50 111 HIS A O 1
ATOM 888 N N . PHE A 1 112 ? -17.382 -10.549 5.590 1.00 94.19 112 PHE A N 1
ATOM 889 C CA . PHE A 1 112 ? -16.059 -10.217 5.089 1.00 94.19 112 PHE A CA 1
ATOM 890 C C . PHE A 1 112 ? -16.155 -9.592 3.691 1.00 94.19 112 PHE A C 1
ATOM 892 O O . PHE A 1 112 ? -16.817 -10.131 2.804 1.00 94.19 112 PHE A O 1
ATOM 899 N N . SER A 1 113 ? -15.453 -8.482 3.476 1.00 93.69 113 SER A N 1
ATOM 900 C CA . SER A 1 113 ? -15.331 -7.842 2.168 1.00 93.69 113 SER A CA 1
ATOM 901 C C . SER A 1 113 ? -13.982 -7.137 2.049 1.00 93.69 113 SER A C 1
ATOM 903 O O . SER A 1 113 ? -13.634 -6.299 2.880 1.00 93.69 113 SER A O 1
ATOM 905 N N . ALA A 1 114 ? -13.232 -7.456 0.993 1.00 91.75 114 ALA A N 1
ATOM 906 C CA . ALA A 1 114 ? -11.931 -6.847 0.721 1.00 91.75 114 ALA A CA 1
ATOM 907 C C . ALA A 1 114 ? -12.007 -5.583 -0.154 1.00 91.75 114 ALA A C 1
ATOM 909 O O . ALA A 1 114 ? -11.042 -4.826 -0.196 1.00 91.75 114 ALA A O 1
ATOM 910 N N . ASP A 1 115 ? -13.149 -5.332 -0.804 1.00 92.12 115 ASP A N 1
ATOM 911 C CA . ASP A 1 115 ? -13.233 -4.389 -1.931 1.00 92.12 115 ASP A CA 1
ATOM 912 C C . ASP A 1 115 ? -13.999 -3.093 -1.624 1.00 92.12 115 ASP A C 1
ATOM 914 O O . ASP A 1 115 ? -13.975 -2.160 -2.417 1.00 92.12 115 ASP A O 1
ATOM 918 N N . HIS A 1 116 ? -14.700 -3.007 -0.490 1.00 92.44 116 HIS A N 1
ATOM 919 C CA . HIS A 1 116 ? -15.598 -1.878 -0.200 1.00 92.44 116 HIS A CA 1
ATOM 920 C C . HIS A 1 116 ? -14.893 -0.602 0.286 1.00 92.44 116 HIS A C 1
ATOM 922 O O . HIS A 1 116 ? -15.530 0.449 0.365 1.00 92.44 116 HIS A O 1
ATOM 928 N N . GLY A 1 117 ? -13.619 -0.691 0.664 1.00 91.88 117 GLY A N 1
ATOM 929 C CA . GLY A 1 117 ? -12.861 0.460 1.134 1.00 91.88 117 GLY A CA 1
ATOM 930 C C . GLY A 1 117 ? -12.271 1.286 -0.005 1.00 91.88 117 GLY A C 1
ATOM 931 O O . GLY A 1 117 ? -12.325 0.926 -1.179 1.00 91.88 117 GLY A O 1
ATOM 932 N N . ARG A 1 118 ? -11.671 2.421 0.351 1.00 94.12 118 ARG A N 1
ATOM 933 C CA . ARG A 1 118 ? -11.066 3.358 -0.598 1.00 94.12 118 ARG A CA 1
ATOM 934 C C . ARG A 1 118 ? -9.772 3.957 -0.068 1.00 94.12 118 ARG A C 1
ATOM 936 O O . ARG A 1 118 ? -9.588 4.143 1.135 1.00 94.12 118 ARG A O 1
ATOM 943 N N . LEU A 1 119 ? -8.873 4.283 -0.990 1.00 94.19 119 LEU A N 1
ATOM 944 C CA . LEU A 1 119 ? -7.726 5.136 -0.698 1.00 94.19 119 LEU A CA 1
ATOM 945 C C . LEU A 1 119 ? -8.215 6.585 -0.557 1.00 94.19 119 LEU A C 1
ATOM 947 O O . LEU A 1 119 ? -9.107 6.997 -1.295 1.00 94.19 119 LEU A O 1
ATOM 951 N N . THR A 1 120 ? -7.647 7.369 0.360 1.00 96.62 120 THR A N 1
ATOM 952 C CA . THR A 1 120 ? -7.943 8.808 0.389 1.00 96.62 120 THR A CA 1
ATOM 953 C C . THR A 1 120 ? -7.264 9.526 -0.777 1.00 96.62 120 THR A C 1
ATOM 955 O O . THR A 1 120 ? -6.131 9.199 -1.138 1.00 96.62 120 THR A O 1
ATOM 958 N N . ASP A 1 121 ? -7.910 10.556 -1.327 1.00 96.00 121 ASP A N 1
ATOM 959 C CA . ASP A 1 121 ? -7.362 11.339 -2.447 1.00 96.00 121 ASP A CA 1
ATOM 960 C C . ASP A 1 121 ? -6.010 11.971 -2.096 1.00 96.00 121 ASP A C 1
ATOM 962 O O . ASP A 1 121 ? -5.096 12.023 -2.916 1.00 96.00 121 ASP A O 1
ATOM 966 N N . ARG A 1 122 ? -5.844 12.395 -0.835 1.00 96.00 122 ARG A N 1
ATOM 967 C CA . ARG A 1 122 ? -4.577 12.940 -0.327 1.00 96.00 122 ARG A CA 1
ATOM 968 C C . ARG A 1 122 ? -3.464 11.902 -0.321 1.00 96.00 122 ARG A C 1
ATOM 970 O O . ARG A 1 122 ? -2.331 12.241 -0.657 1.00 96.00 122 ARG A O 1
ATOM 977 N N . LEU A 1 123 ? -3.769 10.661 0.065 1.00 95.81 123 LEU A N 1
ATOM 978 C CA . LEU A 1 123 ? -2.803 9.572 -0.015 1.00 95.81 123 LEU A CA 1
ATOM 979 C C . LEU A 1 123 ? -2.494 9.257 -1.478 1.00 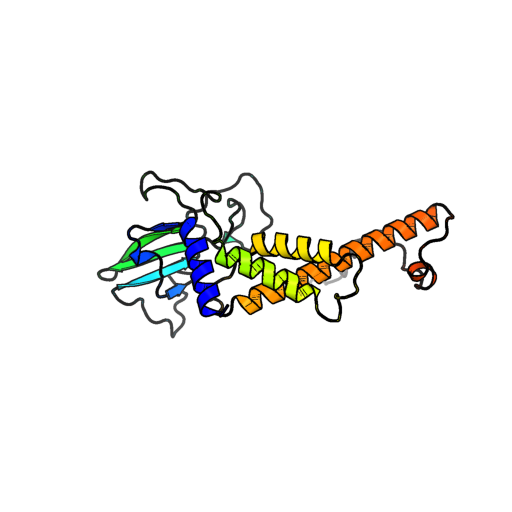95.81 123 LEU A C 1
ATOM 981 O O . LEU A 1 123 ? -1.323 9.191 -1.828 1.00 95.81 123 LEU A O 1
ATOM 985 N N . GLY A 1 124 ? -3.510 9.157 -2.339 1.00 95.62 124 GLY A N 1
ATOM 986 C CA . GLY A 1 124 ? -3.335 8.932 -3.778 1.00 95.62 124 GLY A CA 1
ATOM 987 C C . GLY A 1 124 ? -2.420 9.967 -4.433 1.00 95.62 124 GLY A C 1
ATOM 988 O O . GLY A 1 124 ? -1.438 9.600 -5.076 1.00 95.62 124 GLY A O 1
ATOM 989 N N . MET A 1 125 ? -2.669 11.252 -4.173 1.00 95.56 125 MET A N 1
ATOM 990 C CA . MET A 1 125 ? -1.822 12.350 -4.641 1.00 95.56 125 MET A CA 1
ATOM 991 C C . MET A 1 125 ? -0.388 12.226 -4.117 1.00 95.56 125 MET A C 1
ATOM 993 O O . MET A 1 125 ? 0.569 12.389 -4.868 1.00 95.56 125 MET A O 1
ATOM 997 N N . ALA A 1 126 ? -0.213 11.888 -2.836 1.00 94.94 126 ALA A N 1
ATOM 998 C CA . ALA A 1 126 ? 1.119 11.695 -2.277 1.00 94.94 126 ALA A CA 1
ATOM 999 C C . ALA A 1 126 ? 1.871 10.543 -2.960 1.00 94.94 126 ALA A C 1
ATOM 1001 O O . ALA A 1 126 ? 3.049 10.697 -3.272 1.00 94.94 126 ALA A O 1
ATOM 1002 N N . LEU A 1 127 ? 1.214 9.409 -3.224 1.00 95.50 127 LEU A N 1
ATOM 1003 C CA . LEU A 1 127 ? 1.827 8.273 -3.921 1.00 95.50 127 LEU A CA 1
ATOM 1004 C C . LEU A 1 127 ? 2.240 8.642 -5.355 1.00 95.50 127 LEU A C 1
ATOM 1006 O O . LEU A 1 127 ? 3.355 8.310 -5.759 1.00 95.50 127 LEU A O 1
ATOM 1010 N N . LEU A 1 128 ? 1.386 9.375 -6.079 1.00 95.00 128 LEU A N 1
ATOM 1011 C CA . LEU A 1 128 ? 1.686 9.900 -7.415 1.00 95.00 128 LEU A CA 1
ATOM 1012 C C . LEU A 1 128 ? 2.943 10.781 -7.395 1.00 95.00 128 LEU A C 1
ATOM 1014 O O . LEU A 1 128 ? 3.917 10.483 -8.085 1.00 95.00 128 LEU A O 1
ATOM 1018 N N . MET A 1 129 ? 2.976 11.782 -6.511 1.00 93.88 129 MET A N 1
ATOM 1019 C CA . MET A 1 129 ? 4.117 12.695 -6.380 1.00 93.88 129 MET A CA 1
ATOM 1020 C C . MET A 1 129 ? 5.418 11.977 -5.996 1.00 93.88 129 MET A C 1
ATOM 1022 O O . MET A 1 129 ? 6.497 12.367 -6.444 1.00 93.88 129 MET A O 1
ATOM 1026 N N . ILE A 1 130 ? 5.355 10.953 -5.133 1.00 93.25 130 ILE A N 1
ATOM 1027 C CA . ILE A 1 130 ? 6.547 10.181 -4.752 1.00 93.25 130 ILE A CA 1
ATOM 1028 C C . ILE A 1 130 ? 7.070 9.395 -5.963 1.00 93.25 130 ILE A C 1
ATOM 1030 O O . ILE A 1 130 ? 8.285 9.383 -6.169 1.00 93.25 130 ILE A O 1
ATOM 1034 N N . SER A 1 131 ? 6.185 8.782 -6.759 1.00 93.00 131 SER A N 1
ATOM 1035 C CA . SER A 1 131 ? 6.569 8.035 -7.967 1.00 93.00 131 SER A CA 1
ATOM 1036 C C . SER A 1 131 ? 7.252 8.942 -8.994 1.00 93.00 131 SER A C 1
ATOM 1038 O O . SER A 1 131 ? 8.404 8.702 -9.361 1.00 93.00 131 SER A O 1
ATOM 1040 N N . GLU A 1 132 ? 6.602 10.049 -9.364 1.00 91.12 132 GLU A N 1
ATOM 1041 C CA . GLU A 1 132 ? 7.126 11.017 -10.338 1.00 91.12 132 GLU A CA 1
ATOM 1042 C C . GLU A 1 132 ? 8.463 11.614 -9.891 1.00 91.12 132 GLU A C 1
ATOM 1044 O O . GLU A 1 132 ? 9.433 11.671 -10.646 1.00 91.12 132 GLU A O 1
ATOM 1049 N N . LYS A 1 133 ? 8.575 12.016 -8.619 1.00 92.62 133 LYS A N 1
ATOM 1050 C CA . LYS A 1 133 ? 9.824 12.588 -8.103 1.00 92.62 133 LYS A CA 1
ATOM 1051 C C . LYS A 1 133 ? 10.973 11.579 -8.120 1.00 92.62 133 LYS A C 1
ATOM 1053 O O . LYS A 1 133 ? 12.133 11.978 -8.251 1.00 92.62 133 LYS A O 1
ATOM 1058 N N . TYR A 1 134 ? 10.684 10.289 -7.957 1.00 92.06 134 TYR A N 1
ATOM 1059 C CA . TYR A 1 134 ? 11.714 9.256 -7.940 1.00 92.06 134 TYR A CA 1
ATOM 1060 C C . TYR A 1 134 ? 12.349 9.053 -9.320 1.00 92.06 134 TYR A C 1
ATOM 1062 O O . TYR A 1 134 ? 13.575 8.933 -9.415 1.00 92.06 134 TYR A O 1
ATOM 1070 N N . THR A 1 135 ? 11.547 9.064 -10.384 1.00 89.06 135 THR A N 1
ATOM 1071 C CA . THR A 1 135 ? 12.022 8.867 -11.763 1.00 89.06 135 THR A CA 1
ATOM 1072 C C . THR A 1 135 ? 12.740 10.095 -12.338 1.00 89.06 135 THR A C 1
ATOM 1074 O O . THR A 1 135 ? 13.474 9.983 -13.314 1.00 89.06 135 THR A O 1
ATOM 1077 N N . LEU A 1 136 ? 12.651 11.260 -11.683 1.00 91.25 136 LEU A N 1
ATOM 1078 C CA . LEU A 1 136 ? 13.430 12.464 -12.024 1.00 91.25 136 LEU A CA 1
ATOM 1079 C C . LEU A 1 136 ? 14.869 12.479 -11.466 1.00 91.25 136 LEU A C 1
ATOM 1081 O O . LEU A 1 136 ? 15.627 13.433 -11.712 1.00 91.25 136 LEU A O 1
ATOM 1085 N N . LYS A 1 137 ? 15.263 11.447 -10.705 1.00 91.00 137 LYS A N 1
ATOM 1086 C CA . LYS A 1 137 ? 16.643 11.278 -10.222 1.00 91.00 137 LYS A CA 1
ATOM 1087 C C . LYS A 1 137 ? 17.629 11.168 -11.387 1.00 91.00 137 LYS A C 1
ATOM 1089 O O . LYS A 1 137 ? 17.278 10.701 -12.465 1.00 91.00 137 LYS A O 1
ATOM 1094 N N . PHE A 1 138 ? 18.882 11.558 -11.143 1.00 90.19 138 PHE A N 1
ATOM 1095 C CA . PHE A 1 138 ? 19.914 11.653 -12.183 1.00 90.19 138 PHE A CA 1
ATOM 1096 C C . PHE A 1 138 ? 20.101 10.354 -12.989 1.00 90.19 138 PHE A C 1
ATOM 1098 O O . PHE A 1 138 ? 20.275 10.427 -14.197 1.00 90.19 138 PHE A O 1
ATOM 1105 N N . ASN A 1 139 ? 19.965 9.190 -12.345 1.00 88.69 139 ASN A N 1
ATOM 1106 C CA . ASN A 1 139 ? 20.043 7.876 -12.993 1.00 88.69 139 ASN A CA 1
ATOM 1107 C C . ASN A 1 139 ? 18.986 7.657 -14.088 1.00 88.69 139 ASN A C 1
ATOM 1109 O O . ASN A 1 139 ? 19.247 6.949 -15.052 1.00 88.69 139 ASN A O 1
ATOM 1113 N N . TRP A 1 140 ? 17.789 8.226 -13.916 1.00 89.62 140 TRP A N 1
ATOM 1114 C CA . TRP A 1 140 ? 16.592 7.875 -14.692 1.00 89.62 140 TRP A CA 1
ATOM 1115 C C . TRP A 1 140 ? 16.049 9.036 -15.529 1.00 89.62 140 TRP A C 1
ATOM 1117 O O . TRP A 1 140 ? 15.222 8.830 -16.410 1.00 89.62 140 TRP A O 1
ATOM 1127 N N . ARG A 1 141 ? 16.521 10.266 -15.285 1.00 88.19 141 ARG A N 1
ATOM 1128 C CA . ARG A 1 141 ? 15.988 11.488 -15.906 1.00 88.19 141 ARG A CA 1
ATOM 1129 C C . ARG A 1 141 ? 15.987 11.450 -17.436 1.00 88.19 141 ARG A C 1
ATOM 1131 O O . ARG A 1 141 ? 15.048 11.961 -18.036 1.00 88.19 141 ARG A O 1
ATOM 1138 N N . GLY A 1 142 ? 17.039 10.894 -18.037 1.00 88.38 142 GLY A N 1
ATOM 1139 C CA . GLY A 1 142 ? 17.200 10.771 -19.490 1.00 88.38 142 GLY A CA 1
ATOM 1140 C C . GLY A 1 142 ? 16.781 9.413 -20.050 1.00 88.38 142 GLY A C 1
ATOM 1141 O O . GLY A 1 142 ? 17.123 9.103 -21.187 1.00 88.38 142 GLY A O 1
ATOM 1142 N N . TYR A 1 143 ? 16.111 8.577 -19.253 1.00 90.38 143 TYR A N 1
ATOM 1143 C CA . TYR A 1 143 ? 15.704 7.249 -19.690 1.00 90.38 143 TYR A CA 1
ATOM 1144 C C . TYR A 1 143 ? 14.506 7.328 -20.639 1.00 90.38 143 TYR A C 1
ATOM 1146 O O . TYR A 1 143 ? 13.531 8.016 -20.345 1.00 90.38 143 TYR A O 1
ATOM 1154 N N . SER A 1 144 ? 14.570 6.616 -21.766 1.00 89.81 144 SER A N 1
ATOM 1155 C CA . SER A 1 144 ? 13.532 6.679 -22.801 1.00 89.81 144 SER A CA 1
ATOM 1156 C C . SER A 1 144 ? 12.172 6.172 -22.320 1.00 89.81 144 SER A C 1
ATOM 1158 O O . SER A 1 144 ? 11.167 6.756 -22.699 1.00 89.81 144 SER A O 1
ATOM 1160 N N . TYR A 1 145 ? 12.146 5.156 -21.451 1.00 90.31 145 TYR A N 1
ATOM 1161 C CA . TYR A 1 145 ? 10.911 4.555 -20.923 1.00 90.31 145 TYR A CA 1
ATOM 1162 C C . TYR A 1 145 ? 10.593 5.014 -19.492 1.00 90.31 145 TYR A C 1
ATOM 1164 O O . TYR A 1 145 ? 10.092 4.269 -18.647 1.00 90.31 145 TYR A O 1
ATOM 1172 N N . ARG A 1 146 ? 10.987 6.247 -19.151 1.00 92.06 146 ARG A N 1
ATOM 1173 C CA . ARG A 1 146 ? 10.812 6.798 -17.800 1.00 92.06 146 ARG A CA 1
ATOM 1174 C C . ARG A 1 146 ? 9.337 6.855 -17.395 1.00 92.06 146 ARG A C 1
ATOM 1176 O O . ARG A 1 146 ? 9.028 6.643 -16.223 1.00 92.06 146 ARG A O 1
ATOM 1183 N N . ASP A 1 147 ? 8.450 7.171 -18.330 1.00 92.62 147 ASP A N 1
ATOM 1184 C CA . ASP A 1 147 ? 7.033 7.384 -18.034 1.00 92.62 147 ASP A CA 1
ATOM 1185 C C . ASP A 1 147 ? 6.319 6.047 -17.789 1.00 92.62 147 ASP A C 1
ATOM 1187 O O . ASP A 1 147 ? 5.555 5.919 -16.830 1.00 92.62 147 ASP A O 1
ATOM 1191 N N . GLU A 1 148 ? 6.664 5.009 -18.551 1.00 93.38 148 GLU A N 1
ATOM 1192 C CA . GLU A 1 148 ? 6.233 3.627 -18.328 1.00 93.38 148 GLU A CA 1
ATOM 1193 C C . GLU A 1 148 ? 6.761 3.097 -16.994 1.00 93.38 148 GLU A C 1
ATOM 1195 O O . GLU A 1 148 ? 6.008 2.527 -16.203 1.00 93.38 148 GLU A O 1
ATOM 1200 N N . MET A 1 149 ? 8.037 3.353 -16.699 1.00 93.50 149 MET A N 1
ATOM 1201 C CA . MET A 1 149 ? 8.654 3.006 -15.422 1.00 93.50 149 MET A CA 1
ATOM 1202 C C . MET A 1 149 ? 7.945 3.689 -14.240 1.00 93.50 149 MET A C 1
ATOM 1204 O O . MET A 1 149 ? 7.702 3.048 -13.212 1.00 93.50 149 MET A O 1
ATOM 1208 N N . ALA A 1 150 ? 7.585 4.971 -14.368 1.00 93.06 150 ALA A N 1
ATOM 1209 C CA . ALA A 1 150 ? 6.837 5.710 -13.349 1.00 93.06 150 ALA A CA 1
ATOM 1210 C C . ALA A 1 150 ? 5.410 5.162 -13.172 1.00 93.06 150 ALA A C 1
ATOM 1212 O O . ALA A 1 150 ? 4.932 5.048 -12.037 1.00 93.06 150 ALA A O 1
ATOM 1213 N N . GLY A 1 151 ? 4.750 4.799 -14.276 1.00 94.75 151 GLY A N 1
ATOM 1214 C CA . GLY A 1 151 ? 3.425 4.180 -14.285 1.00 94.75 151 GLY A CA 1
ATOM 1215 C C . GLY A 1 151 ? 3.413 2.811 -13.602 1.00 94.75 151 GLY A C 1
ATOM 1216 O O . GLY A 1 151 ? 2.587 2.568 -12.719 1.00 94.75 151 GLY A O 1
ATOM 1217 N N . ASP A 1 152 ? 4.376 1.948 -13.929 1.00 94.31 152 ASP A N 1
ATOM 1218 C CA . ASP A 1 152 ? 4.545 0.632 -13.302 1.00 94.31 152 ASP A CA 1
ATOM 1219 C C . ASP A 1 152 ? 4.831 0.757 -11.799 1.00 94.31 152 ASP A C 1
ATOM 1221 O O . ASP A 1 152 ? 4.209 0.070 -10.977 1.00 94.31 152 ASP A O 1
ATOM 1225 N N . ALA A 1 153 ? 5.738 1.666 -11.426 1.00 95.12 153 ALA A N 1
ATOM 1226 C CA . ALA A 1 153 ? 6.067 1.930 -10.030 1.00 95.12 153 ALA A CA 1
ATOM 1227 C C . ALA A 1 153 ? 4.847 2.439 -9.249 1.00 95.12 153 ALA A C 1
ATOM 1229 O O . ALA A 1 153 ? 4.589 1.959 -8.142 1.00 95.12 153 ALA A O 1
ATOM 1230 N N . LEU A 1 154 ? 4.058 3.350 -9.830 1.00 96.12 154 LEU A N 1
ATOM 1231 C CA . LEU A 1 154 ? 2.823 3.851 -9.227 1.00 96.12 154 LEU A CA 1
ATOM 1232 C C . LEU A 1 154 ? 1.789 2.734 -9.050 1.00 96.12 154 LEU A C 1
ATOM 1234 O O . LEU A 1 154 ? 1.218 2.590 -7.966 1.00 96.12 154 LEU A O 1
ATOM 1238 N N . ALA A 1 155 ? 1.569 1.913 -10.078 1.00 95.69 155 ALA A N 1
ATOM 1239 C CA . ALA A 1 155 ? 0.612 0.811 -10.026 1.00 95.69 155 ALA A CA 1
ATOM 1240 C C . ALA A 1 155 ? 0.969 -0.202 -8.928 1.00 95.69 155 ALA A C 1
ATOM 1242 O O . ALA A 1 155 ? 0.090 -0.683 -8.204 1.00 95.69 155 ALA A O 1
ATOM 1243 N N . HIS A 1 156 ? 2.256 -0.517 -8.764 1.00 95.19 156 HIS A N 1
ATOM 1244 C CA . HIS A 1 156 ? 2.699 -1.360 -7.659 1.00 95.19 156 HIS A CA 1
ATOM 1245 C C . HIS A 1 156 ? 2.552 -0.657 -6.309 1.00 95.19 156 HIS A C 1
ATOM 1247 O O . HIS A 1 156 ? 2.060 -1.263 -5.355 1.00 95.19 156 HIS A O 1
ATOM 1253 N N . LEU A 1 157 ? 2.919 0.623 -6.234 1.00 95.00 157 LEU A N 1
ATOM 1254 C CA . LEU A 1 157 ? 2.822 1.412 -5.015 1.00 95.00 157 LEU A CA 1
ATOM 1255 C C . LEU A 1 157 ? 1.385 1.457 -4.489 1.00 95.00 157 LEU A C 1
ATOM 1257 O O . LEU A 1 157 ? 1.186 1.219 -3.305 1.00 95.00 157 LEU A O 1
ATOM 1261 N N . VAL A 1 158 ? 0.385 1.658 -5.353 1.00 94.94 158 VAL A N 1
ATOM 1262 C CA . VAL A 1 158 ? -1.041 1.619 -4.978 1.00 94.94 158 VAL A CA 1
ATOM 1263 C C . VAL A 1 158 ? -1.436 0.248 -4.417 1.00 94.94 158 VAL A C 1
ATOM 1265 O O . VAL A 1 158 ? -2.086 0.179 -3.374 1.00 94.94 158 VAL A O 1
ATOM 1268 N N . LYS A 1 159 ? -0.986 -0.852 -5.038 1.00 92.94 159 LYS A N 1
ATOM 1269 C CA . LYS A 1 159 ? -1.277 -2.224 -4.573 1.00 92.94 159 LYS A CA 1
ATOM 1270 C C . LYS A 1 159 ? -0.704 -2.528 -3.189 1.00 92.94 159 LYS A C 1
ATOM 1272 O O . LYS A 1 159 ? -1.277 -3.326 -2.448 1.00 92.94 159 LYS A O 1
ATOM 1277 N N . VAL A 1 160 ? 0.437 -1.936 -2.842 1.00 94.50 160 VAL A N 1
ATOM 1278 C CA . VAL A 1 160 ? 1.128 -2.189 -1.565 1.00 94.50 160 VAL A CA 1
ATOM 1279 C C . VAL A 1 160 ? 1.006 -1.036 -0.570 1.00 94.50 160 VAL A C 1
ATOM 1281 O O . VAL A 1 160 ? 1.477 -1.165 0.558 1.00 94.50 160 VAL A O 1
ATOM 1284 N N . ALA A 1 161 ? 0.335 0.058 -0.939 1.00 94.44 161 ALA A N 1
ATOM 1285 C CA . ALA A 1 161 ? 0.279 1.298 -0.168 1.00 94.44 161 ALA A CA 1
ATOM 1286 C C . ALA A 1 161 ? -0.204 1.079 1.269 1.00 94.44 161 ALA A C 1
ATOM 1288 O O . ALA A 1 161 ? 0.373 1.612 2.219 1.00 94.44 161 ALA A O 1
ATOM 1289 N N . LEU A 1 162 ? -1.248 0.260 1.419 1.00 95.38 162 LEU A N 1
ATOM 1290 C CA . LEU A 1 162 ? -1.864 -0.054 2.706 1.00 95.38 162 LEU A CA 1
ATOM 1291 C C . LEU A 1 162 ? -1.147 -1.192 3.447 1.00 95.38 162 LEU A C 1
ATOM 1293 O O . LEU A 1 162 ? -1.432 -1.433 4.614 1.00 95.38 162 LEU A O 1
ATOM 1297 N N . ARG A 1 163 ? -0.173 -1.872 2.831 1.00 93.38 163 ARG A N 1
ATOM 1298 C CA . ARG A 1 163 ? 0.571 -2.968 3.476 1.00 93.38 163 ARG A CA 1
ATOM 1299 C C . ARG A 1 163 ? 1.627 -2.502 4.472 1.00 93.38 163 ARG A C 1
ATOM 1301 O O . ARG A 1 163 ? 2.244 -3.340 5.127 1.00 93.38 163 ARG A O 1
ATOM 1308 N N . PHE A 1 164 ? 1.831 -1.192 4.603 1.00 93.75 164 PHE A N 1
ATOM 1309 C CA . PHE A 1 164 ? 2.684 -0.634 5.644 1.00 93.75 164 PHE A CA 1
ATOM 1310 C C . PHE A 1 164 ? 2.235 -1.139 7.024 1.00 93.75 164 PHE A C 1
ATOM 1312 O O . PHE A 1 164 ? 1.054 -1.049 7.357 1.00 93.75 164 PHE A O 1
ATOM 1319 N N . HIS A 1 165 ? 3.173 -1.685 7.800 1.00 89.69 165 HIS A N 1
ATOM 1320 C CA . HIS A 1 165 ? 2.921 -2.220 9.136 1.00 89.69 165 HIS A CA 1
ATOM 1321 C C . HIS A 1 165 ? 3.309 -1.199 10.205 1.00 89.69 165 HIS A C 1
ATOM 1323 O O . HIS A 1 165 ? 4.493 -0.994 10.472 1.00 89.69 165 HIS A O 1
ATOM 1329 N N . GLU A 1 166 ? 2.314 -0.646 10.884 1.00 88.00 166 GLU A N 1
ATOM 1330 C CA . GLU A 1 166 ? 2.486 0.370 11.925 1.00 88.00 166 GLU A CA 1
ATOM 1331 C C . GLU A 1 166 ? 3.223 -0.167 13.159 1.00 88.00 166 GLU A C 1
ATOM 1333 O O . GLU A 1 166 ? 3.959 0.567 13.806 1.00 88.00 166 GLU A O 1
ATOM 1338 N N . ALA A 1 167 ? 3.106 -1.468 13.446 1.00 85.00 167 ALA A N 1
ATOM 1339 C CA . ALA A 1 167 ? 3.828 -2.104 14.552 1.00 85.00 167 ALA A CA 1
ATOM 1340 C C . ALA A 1 167 ? 5.351 -2.170 14.338 1.00 85.00 167 ALA A C 1
ATOM 1342 O O . ALA A 1 167 ? 6.096 -2.364 15.292 1.00 85.00 167 ALA A O 1
ATOM 1343 N N . LYS A 1 168 ? 5.820 -2.072 13.085 1.00 85.81 168 LYS A N 1
ATOM 1344 C CA . LYS A 1 168 ? 7.244 -2.212 12.738 1.00 85.81 168 LYS A CA 1
ATOM 1345 C C . LYS A 1 168 ? 7.963 -0.870 12.614 1.00 85.81 168 LYS A C 1
ATOM 1347 O O . LYS A 1 168 ? 9.189 -0.856 12.581 1.00 85.81 168 LYS A O 1
ATOM 1352 N N . GLY A 1 169 ? 7.237 0.243 12.510 1.00 86.38 169 GLY A N 1
ATOM 1353 C CA . GLY A 1 169 ? 7.852 1.558 12.380 1.00 86.38 169 GLY A CA 1
ATOM 1354 C C . GLY A 1 169 ? 6.861 2.693 12.142 1.00 86.38 169 GLY A C 1
ATOM 1355 O O . GLY A 1 169 ? 5.698 2.484 11.812 1.00 86.38 169 GLY A O 1
ATOM 1356 N N . ASN A 1 170 ? 7.366 3.921 12.269 1.00 89.31 170 ASN A N 1
ATOM 1357 C CA . ASN A 1 170 ? 6.607 5.172 12.165 1.00 89.31 170 ASN A CA 1
ATOM 1358 C C . ASN A 1 170 ? 6.910 5.979 10.882 1.00 89.31 170 ASN A C 1
ATOM 1360 O O . ASN A 1 170 ? 6.430 7.101 10.725 1.00 89.31 170 ASN A O 1
ATOM 1364 N N . ASN A 1 171 ? 7.722 5.438 9.967 1.00 93.19 171 ASN A N 1
ATOM 1365 C CA . ASN A 1 171 ? 8.182 6.139 8.767 1.00 93.19 171 ASN A CA 1
ATOM 1366 C C . ASN A 1 171 ? 7.630 5.494 7.478 1.00 93.19 171 ASN A C 1
ATOM 1368 O O . ASN A 1 171 ? 8.310 4.659 6.870 1.00 93.19 171 ASN A O 1
ATOM 1372 N N . PRO A 1 172 ? 6.423 5.884 7.025 1.00 93.75 172 PRO A N 1
ATOM 1373 C CA . PRO A 1 172 ? 5.838 5.357 5.792 1.00 93.75 172 PRO A CA 1
ATOM 1374 C C . PRO A 1 172 ? 6.588 5.811 4.532 1.00 93.75 172 PRO A C 1
ATOM 1376 O O . PRO A 1 172 ? 6.624 5.081 3.545 1.00 93.75 172 PRO A O 1
ATOM 1379 N N . PHE A 1 173 ? 7.245 6.977 4.549 1.00 92.94 173 PHE A N 1
ATOM 1380 C CA . PHE A 1 173 ? 7.985 7.471 3.385 1.00 92.94 173 PHE A CA 1
ATOM 1381 C C . PHE A 1 173 ? 9.163 6.560 3.009 1.00 92.94 173 PHE A C 1
ATOM 1383 O O . PHE A 1 173 ? 9.389 6.288 1.829 1.00 92.94 173 PHE A O 1
ATOM 1390 N N . SER A 1 174 ? 9.885 6.031 4.002 1.00 93.31 174 SER A N 1
ATOM 1391 C CA . SER A 1 174 ? 10.950 5.044 3.764 1.00 93.31 174 SER A CA 1
ATOM 1392 C C . SER A 1 174 ? 10.403 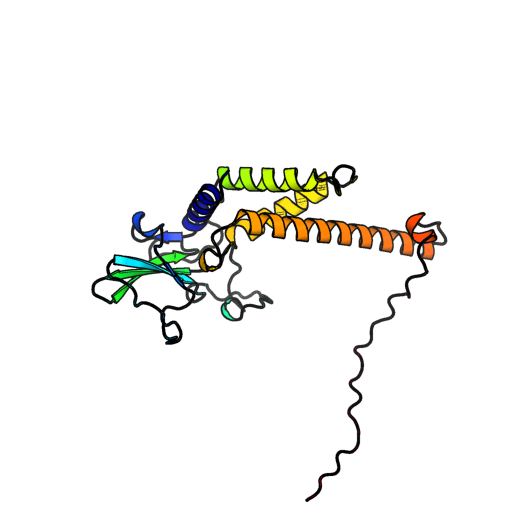3.767 3.109 1.00 93.31 174 SER A C 1
ATOM 1394 O O . SER A 1 174 ? 10.956 3.267 2.129 1.00 93.31 174 SER A O 1
ATOM 1396 N N . PHE A 1 175 ? 9.250 3.282 3.576 1.00 94.88 175 PHE A N 1
ATOM 1397 C CA . PHE A 1 175 ? 8.587 2.116 2.988 1.00 94.88 175 PHE A CA 1
ATOM 1398 C C . PHE A 1 175 ? 8.180 2.350 1.523 1.00 94.88 175 PHE A C 1
ATOM 1400 O O . PHE A 1 175 ? 8.419 1.500 0.666 1.00 94.88 175 PHE A O 1
ATOM 1407 N N . TYR A 1 176 ? 7.624 3.518 1.201 1.00 95.31 176 TYR A N 1
ATOM 1408 C CA . TYR A 1 176 ? 7.233 3.839 -0.175 1.00 95.31 176 TYR A CA 1
ATOM 1409 C C . TYR A 1 176 ? 8.428 4.037 -1.108 1.00 95.31 176 TYR A C 1
ATOM 1411 O O . TYR A 1 176 ? 8.437 3.514 -2.220 1.00 95.31 176 TYR A O 1
ATOM 1419 N N . THR A 1 177 ? 9.469 4.733 -0.656 1.00 93.75 177 THR A N 1
ATOM 1420 C CA . THR A 1 177 ? 10.668 4.968 -1.477 1.00 93.75 177 THR A CA 1
ATOM 1421 C C . THR A 1 177 ? 11.465 3.691 -1.738 1.00 93.75 177 THR A C 1
ATOM 1423 O O . THR A 1 177 ? 11.942 3.501 -2.856 1.00 93.75 177 THR A O 1
ATOM 1426 N N . THR A 1 178 ? 11.572 2.790 -0.754 1.00 94.69 178 THR A N 1
ATOM 1427 C CA . THR A 1 178 ? 12.190 1.462 -0.946 1.00 94.69 178 THR A CA 1
ATOM 1428 C C . THR A 1 178 ? 11.374 0.586 -1.891 1.00 94.69 178 THR A C 1
ATOM 1430 O O . THR A 1 178 ? 11.943 -0.084 -2.750 1.00 94.69 178 THR A O 1
ATOM 1433 N N . THR A 1 179 ? 10.043 0.642 -1.796 1.00 95.31 179 THR A N 1
ATOM 1434 C CA . THR A 1 179 ? 9.146 -0.034 -2.739 1.00 95.31 179 THR A CA 1
ATOM 1435 C C . THR A 1 179 ? 9.379 0.459 -4.166 1.00 95.31 179 THR A C 1
ATOM 1437 O O . THR A 1 179 ? 9.645 -0.358 -5.040 1.00 95.31 179 THR A O 1
ATOM 1440 N N . ILE A 1 180 ? 9.340 1.775 -4.407 1.00 94.88 180 ILE A N 1
ATOM 1441 C CA . ILE A 1 180 ? 9.550 2.335 -5.752 1.00 94.88 180 ILE A CA 1
ATOM 1442 C C . ILE A 1 180 ? 10.934 1.978 -6.292 1.00 94.88 180 ILE A C 1
ATOM 1444 O O . ILE A 1 180 ? 11.048 1.595 -7.451 1.00 94.88 180 ILE A O 1
ATOM 1448 N N . TYR A 1 181 ? 11.980 2.063 -5.467 1.00 94.38 181 TYR A N 1
ATOM 1449 C CA . TYR A 1 181 ? 13.332 1.697 -5.890 1.00 94.38 181 TYR A CA 1
ATOM 1450 C C . TYR A 1 181 ? 13.394 0.274 -6.452 1.00 94.38 181 TYR A C 1
ATOM 1452 O O . TYR A 1 181 ? 13.898 0.068 -7.555 1.00 94.38 181 TYR A O 1
ATOM 1460 N N . ASN A 1 182 ? 12.839 -0.693 -5.719 1.00 94.06 182 ASN A N 1
ATOM 1461 C CA . ASN A 1 182 ? 12.835 -2.092 -6.136 1.00 94.06 182 ASN A CA 1
ATOM 1462 C C . ASN A 1 182 ? 12.017 -2.305 -7.417 1.00 94.06 182 ASN A C 1
ATOM 1464 O O . ASN A 1 182 ? 12.404 -3.099 -8.271 1.00 94.06 182 ASN A O 1
ATOM 1468 N N . GLU A 1 183 ? 10.905 -1.587 -7.569 1.00 95.12 183 GLU A N 1
ATOM 1469 C CA . GLU A 1 183 ? 10.060 -1.671 -8.762 1.00 95.12 183 GLU A CA 1
ATOM 1470 C C . GLU A 1 183 ? 10.733 -1.094 -10.002 1.00 95.12 183 GLU A C 1
ATOM 1472 O O . GLU A 1 183 ? 10.697 -1.720 -11.057 1.00 95.12 183 GLU A O 1
ATOM 1477 N N . VAL A 1 184 ? 11.399 0.052 -9.863 1.00 92.69 184 VAL A N 1
ATOM 1478 C CA . VAL A 1 184 ? 12.181 0.681 -10.933 1.00 92.69 184 VAL A CA 1
ATOM 1479 C C . VAL A 1 184 ? 13.298 -0.249 -11.405 1.00 92.69 184 VAL A C 1
ATOM 1481 O O . VAL A 1 184 ? 13.460 -0.458 -12.607 1.00 92.69 184 VAL A O 1
ATOM 1484 N N . LEU A 1 185 ? 14.027 -0.873 -10.473 1.00 93.06 185 LEU A N 1
ATOM 1485 C CA . LEU A 1 185 ? 15.038 -1.873 -10.820 1.00 93.06 185 LEU A CA 1
ATOM 1486 C C . LEU A 1 185 ? 14.424 -3.077 -11.538 1.00 93.06 185 LEU A C 1
ATOM 1488 O O . LEU A 1 185 ? 14.939 -3.505 -12.567 1.00 93.06 185 LEU A O 1
ATOM 1492 N N . ARG A 1 186 ? 13.295 -3.594 -11.039 1.00 94.88 186 ARG A N 1
ATOM 1493 C CA . ARG A 1 186 ? 12.597 -4.726 -11.663 1.00 94.88 186 ARG A CA 1
ATOM 1494 C C . ARG A 1 186 ? 12.125 -4.396 -13.079 1.00 94.88 186 ARG A C 1
ATOM 1496 O O . ARG A 1 186 ? 12.194 -5.259 -13.952 1.00 94.88 186 ARG A O 1
ATOM 1503 N N . HIS A 1 187 ? 11.629 -3.181 -13.300 1.00 94.00 187 HIS A N 1
ATOM 1504 C CA . HIS A 1 187 ? 11.219 -2.709 -14.619 1.00 94.00 187 HIS A CA 1
ATOM 1505 C C . HIS A 1 187 ? 12.423 -2.668 -15.568 1.00 94.00 187 HIS A C 1
ATOM 1507 O O . HIS A 1 187 ? 12.409 -3.335 -16.598 1.00 94.00 187 HIS A O 1
ATOM 1513 N N . HIS A 1 188 ? 13.517 -2.025 -15.154 1.00 92.06 188 HIS A N 1
ATOM 1514 C CA . HIS A 1 188 ? 14.753 -1.969 -15.936 1.00 92.06 188 HIS A CA 1
ATOM 1515 C C . HIS A 1 188 ? 15.323 -3.368 -16.259 1.00 92.06 188 HIS A C 1
ATOM 1517 O O . HIS A 1 188 ? 15.769 -3.637 -17.376 1.00 92.06 188 HIS A O 1
ATOM 1523 N N . GLU A 1 189 ? 15.289 -4.302 -15.305 1.00 92.12 189 GLU A N 1
ATOM 1524 C CA . GLU A 1 189 ? 15.692 -5.696 -15.531 1.00 92.12 189 GLU A CA 1
ATOM 1525 C C . GLU A 1 189 ? 14.779 -6.424 -16.525 1.00 92.12 189 GLU A C 1
ATOM 1527 O O . GLU A 1 189 ? 15.257 -7.231 -17.328 1.00 92.12 189 GLU A O 1
ATOM 1532 N N . LYS A 1 190 ? 13.467 -6.166 -16.470 1.00 94.81 190 LYS A N 1
ATOM 1533 C CA . LYS A 1 190 ? 12.492 -6.728 -17.410 1.00 94.81 190 LYS A CA 1
ATOM 1534 C C . LYS A 1 190 ? 12.782 -6.241 -18.829 1.00 94.81 190 LYS A C 1
ATOM 1536 O O . LYS A 1 190 ? 12.901 -7.072 -19.723 1.00 94.81 190 LYS A O 1
ATOM 1541 N N . GLU A 1 191 ? 12.995 -4.944 -19.011 1.00 92.81 191 GLU A N 1
ATOM 1542 C CA . GLU A 1 191 ? 13.325 -4.357 -20.314 1.00 92.81 191 GLU A CA 1
ATOM 1543 C C . GLU A 1 191 ? 14.674 -4.850 -20.845 1.00 92.81 191 GLU A C 1
ATOM 1545 O O . GLU A 1 191 ? 14.795 -5.223 -22.011 1.00 92.81 191 GLU A O 1
ATOM 1550 N N . THR A 1 192 ? 15.683 -4.936 -19.973 1.00 90.75 192 THR A N 1
ATOM 1551 C CA . THR A 1 192 ? 16.992 -5.506 -20.322 1.00 90.75 192 THR A CA 1
ATOM 1552 C C . THR A 1 192 ? 16.841 -6.944 -20.820 1.00 90.75 192 THR A C 1
ATOM 1554 O O . THR A 1 192 ? 17.443 -7.319 -21.824 1.00 90.75 192 THR A O 1
ATOM 1557 N N . ARG A 1 193 ? 16.001 -7.750 -20.157 1.00 92.69 193 ARG A N 1
ATOM 1558 C CA . ARG A 1 193 ? 15.712 -9.126 -20.579 1.00 92.69 193 ARG A CA 1
ATOM 1559 C C . ARG A 1 193 ? 14.991 -9.174 -21.925 1.00 92.69 193 ARG A C 1
ATOM 1561 O O . ARG A 1 193 ? 15.330 -10.014 -22.749 1.00 92.69 193 ARG A O 1
ATOM 1568 N N . GLU A 1 194 ? 14.013 -8.304 -22.154 1.00 93.25 194 GLU A N 1
ATOM 1569 C CA . GLU A 1 194 ? 13.279 -8.233 -23.425 1.00 93.25 194 GLU A CA 1
ATOM 1570 C C . GLU A 1 194 ? 14.187 -7.824 -24.590 1.00 93.25 194 GLU A C 1
ATOM 1572 O O . GLU A 1 194 ? 14.117 -8.423 -25.666 1.00 93.25 194 GLU A O 1
ATOM 1577 N N . ARG A 1 195 ? 15.086 -6.859 -24.366 1.00 90.88 195 ARG A N 1
ATOM 1578 C CA . ARG A 1 195 ? 16.124 -6.479 -25.331 1.00 90.88 195 ARG A CA 1
ATOM 1579 C C . ARG A 1 195 ? 17.048 -7.656 -25.642 1.00 90.88 195 ARG A C 1
ATOM 1581 O O . ARG A 1 195 ? 17.240 -7.963 -26.813 1.00 90.88 195 ARG A O 1
ATOM 1588 N N . ASP A 1 196 ? 17.571 -8.327 -24.617 1.00 90.69 196 ASP A N 1
ATOM 1589 C CA . ASP A 1 196 ? 18.478 -9.466 -24.796 1.00 90.69 196 ASP A CA 1
ATOM 1590 C C . ASP A 1 196 ? 17.788 -10.612 -25.577 1.00 90.69 196 ASP A C 1
ATOM 1592 O O . ASP A 1 196 ? 18.391 -11.175 -26.486 1.00 90.69 196 ASP A O 1
ATOM 1596 N N . ILE A 1 197 ? 16.504 -10.903 -25.310 1.00 92.50 197 ILE A N 1
ATOM 1597 C CA . ILE A 1 197 ? 15.720 -11.896 -26.076 1.00 92.50 197 ILE A CA 1
ATOM 1598 C C . ILE A 1 197 ? 15.568 -11.478 -27.542 1.00 92.50 197 ILE A C 1
ATOM 1600 O O . ILE A 1 197 ? 15.735 -12.307 -28.436 1.00 92.50 197 ILE A O 1
ATOM 1604 N N . ARG A 1 198 ? 15.243 -10.206 -27.810 1.00 93.25 198 ARG A N 1
ATOM 1605 C CA . ARG A 1 198 ? 15.134 -9.688 -29.182 1.00 93.25 198 ARG A CA 1
ATOM 1606 C C . ARG A 1 198 ? 16.451 -9.856 -29.933 1.00 93.25 198 ARG A C 1
ATOM 1608 O O . ARG A 1 198 ? 16.442 -10.293 -31.080 1.00 93.25 198 ARG A O 1
ATOM 1615 N N . ASP A 1 199 ? 17.560 -9.517 -29.290 1.00 92.44 199 ASP A N 1
ATOM 1616 C CA . ASP A 1 199 ? 18.885 -9.634 -29.887 1.00 92.44 199 ASP A CA 1
ATOM 1617 C C . ASP A 1 199 ? 19.266 -11.096 -30.160 1.00 92.44 199 ASP A C 1
ATOM 1619 O O . ASP A 1 199 ? 19.784 -11.402 -31.234 1.00 92.44 199 ASP A O 1
ATOM 1623 N N . ASP A 1 200 ? 18.946 -12.011 -29.242 1.00 88.94 200 ASP A N 1
ATOM 1624 C CA . ASP A 1 200 ? 19.156 -13.449 -29.440 1.00 88.94 200 ASP A CA 1
ATOM 1625 C C . ASP A 1 200 ? 18.331 -13.985 -30.621 1.00 88.94 200 ASP A C 1
ATOM 1627 O O . ASP A 1 200 ? 18.836 -14.766 -31.429 1.00 88.94 200 ASP A O 1
ATOM 1631 N N . LEU A 1 201 ? 17.084 -13.528 -30.775 1.00 91.50 201 LEU A N 1
ATOM 1632 C CA . LEU A 1 201 ? 16.241 -13.878 -31.922 1.00 91.50 201 LEU A CA 1
ATOM 1633 C C . LEU A 1 201 ? 16.811 -13.342 -33.241 1.00 91.50 201 LEU A C 1
ATOM 1635 O O . LEU A 1 201 ? 16.828 -14.070 -34.232 1.00 91.50 201 LEU A O 1
ATOM 1639 N N . LEU A 1 202 ? 17.302 -12.098 -33.265 1.00 92.00 202 LEU A N 1
ATOM 1640 C CA . LEU A 1 202 ? 17.942 -11.523 -34.453 1.00 92.00 202 LEU A CA 1
ATOM 1641 C C . LEU A 1 202 ? 19.172 -12.334 -34.859 1.00 92.00 202 LEU A C 1
ATOM 1643 O O . LEU A 1 202 ? 19.306 -12.682 -36.032 1.00 92.00 202 LEU A O 1
ATOM 1647 N N . PHE A 1 203 ? 20.002 -12.708 -33.886 1.00 87.00 203 PHE A N 1
ATOM 1648 C CA . PHE A 1 203 ? 21.173 -13.545 -34.116 1.00 87.00 203 PHE A CA 1
ATOM 1649 C C . PHE A 1 203 ? 20.799 -14.915 -34.701 1.00 87.00 203 PHE A C 1
ATOM 1651 O O . PHE A 1 203 ? 21.381 -15.336 -35.699 1.00 87.00 203 PHE A O 1
ATOM 1658 N N . MET A 1 204 ? 19.778 -15.583 -34.147 1.00 88.75 204 MET A N 1
ATOM 1659 C CA . MET A 1 204 ? 19.272 -16.861 -34.676 1.00 88.75 204 MET A CA 1
ATOM 1660 C C . MET A 1 204 ? 18.747 -16.749 -36.114 1.00 88.75 204 MET A C 1
ATOM 1662 O O . MET A 1 204 ? 18.824 -17.711 -36.872 1.00 88.75 204 MET A O 1
ATOM 1666 N N . MET A 1 205 ? 18.230 -15.582 -36.503 1.00 93.19 205 MET A N 1
ATOM 1667 C CA . MET A 1 205 ? 17.758 -15.299 -37.863 1.00 93.19 205 MET A CA 1
ATOM 1668 C C . MET A 1 205 ? 18.878 -14.854 -38.820 1.00 93.19 205 MET A C 1
ATOM 1670 O O . MET A 1 205 ? 18.585 -14.471 -39.952 1.00 93.19 205 MET A O 1
ATOM 1674 N N . GLY A 1 206 ? 20.143 -14.847 -38.382 1.00 89.25 206 GLY A N 1
ATOM 1675 C CA . GLY A 1 206 ? 21.270 -14.336 -39.168 1.00 89.25 206 GLY A CA 1
ATOM 1676 C C . GLY A 1 206 ? 21.244 -12.816 -39.373 1.00 89.25 206 GLY A C 1
ATOM 1677 O O . GLY A 1 206 ? 21.918 -12.304 -40.265 1.00 89.25 206 GLY A O 1
ATOM 1678 N N . LYS A 1 207 ? 20.453 -12.084 -38.578 1.00 91.81 207 LYS A N 1
ATOM 1679 C CA . LYS A 1 207 ? 20.386 -10.619 -38.591 1.00 91.81 207 LYS A CA 1
ATOM 1680 C C . LYS A 1 207 ? 21.298 -10.025 -37.522 1.00 91.81 207 LYS A C 1
ATOM 1682 O O . LYS A 1 207 ? 21.588 -10.641 -36.500 1.00 91.81 207 LYS A O 1
ATOM 1687 N N . THR A 1 208 ? 21.725 -8.789 -37.749 1.00 90.31 208 THR A N 1
ATOM 1688 C CA . THR A 1 208 ? 22.601 -8.058 -36.830 1.00 90.31 208 THR A CA 1
ATOM 1689 C C . THR A 1 208 ? 21.838 -7.627 -35.563 1.00 90.31 208 THR A C 1
ATOM 1691 O O . THR A 1 208 ? 20.827 -6.932 -35.688 1.00 90.31 208 THR A O 1
ATOM 1694 N N . PRO A 1 209 ? 22.288 -8.008 -34.350 1.00 90.94 209 PRO A N 1
ATOM 1695 C CA . PRO A 1 209 ? 21.670 -7.591 -33.087 1.00 90.94 209 PRO A CA 1
ATOM 1696 C C . PRO A 1 209 ? 22.105 -6.175 -32.673 1.00 90.94 209 PRO A C 1
ATOM 1698 O O . PRO A 1 209 ? 22.894 -5.529 -33.367 1.00 90.94 209 PRO A O 1
ATOM 1701 N N . SER A 1 210 ? 21.628 -5.681 -31.525 1.00 87.81 210 SER A N 1
ATOM 1702 C CA . SER A 1 210 ? 22.044 -4.380 -30.982 1.00 87.81 210 SER A CA 1
ATOM 1703 C C . SER A 1 210 ? 23.561 -4.276 -30.754 1.00 87.81 210 SER A C 1
ATOM 1705 O O . SER A 1 210 ? 24.236 -5.263 -30.456 1.00 87.81 210 SER A O 1
ATOM 1707 N N . ILE A 1 211 ? 24.104 -3.054 -30.838 1.00 86.25 211 ILE A N 1
ATOM 1708 C CA . ILE A 1 211 ? 25.535 -2.776 -30.598 1.00 86.25 211 ILE A CA 1
ATOM 1709 C C . ILE A 1 211 ? 25.962 -3.276 -29.212 1.00 86.25 211 ILE A 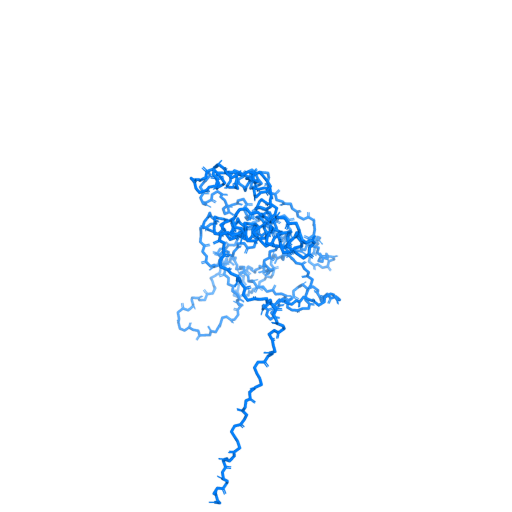C 1
ATOM 1711 O O . ILE A 1 211 ? 27.007 -3.900 -29.066 1.00 86.25 211 ILE A O 1
ATOM 1715 N N . THR A 1 212 ? 25.126 -3.068 -28.193 1.00 85.44 212 THR A N 1
ATOM 1716 C CA . THR A 1 212 ? 25.394 -3.546 -26.833 1.00 85.44 212 THR A CA 1
ATOM 1717 C C . THR A 1 212 ? 25.533 -5.069 -26.773 1.00 85.44 212 THR A C 1
ATOM 1719 O O . THR A 1 212 ? 26.379 -5.558 -26.031 1.00 85.44 212 THR A O 1
ATOM 1722 N N . ARG A 1 213 ? 24.747 -5.829 -27.551 1.00 83.88 213 ARG A N 1
ATOM 1723 C CA . ARG A 1 213 ? 24.875 -7.293 -27.620 1.00 83.88 213 ARG A CA 1
ATOM 1724 C C . ARG A 1 213 ? 26.119 -7.728 -28.386 1.00 83.88 213 ARG A C 1
ATOM 1726 O O . ARG A 1 213 ? 26.745 -8.691 -27.967 1.00 83.88 213 ARG A O 1
ATOM 1733 N N . GLN A 1 214 ? 26.473 -7.034 -29.467 1.00 84.88 214 GLN A N 1
ATOM 1734 C CA . GLN A 1 214 ? 27.679 -7.332 -30.253 1.00 84.88 214 GLN A CA 1
ATOM 1735 C C . GLN A 1 214 ? 28.963 -7.136 -29.439 1.00 84.88 214 GLN A C 1
ATOM 1737 O O . GLN A 1 214 ? 29.908 -7.900 -29.591 1.00 84.88 214 GLN A O 1
ATOM 1742 N N . LEU A 1 215 ? 28.982 -6.113 -28.580 1.00 84.62 215 LEU A N 1
ATOM 1743 C CA . LEU A 1 215 ? 30.106 -5.802 -27.695 1.00 84.62 215 LEU A CA 1
ATOM 1744 C C . LEU A 1 215 ? 30.133 -6.658 -26.422 1.00 84.62 215 LEU A C 1
ATOM 1746 O O . LEU A 1 215 ? 31.139 -6.669 -25.720 1.00 84.62 215 LEU A O 1
ATOM 1750 N N . ALA A 1 216 ? 29.027 -7.320 -26.080 1.00 79.56 216 ALA A N 1
ATOM 1751 C CA . ALA A 1 216 ? 28.970 -8.176 -24.908 1.00 79.56 216 ALA A CA 1
ATOM 1752 C C . ALA A 1 216 ? 29.645 -9.519 -25.203 1.00 79.56 216 ALA A C 1
ATOM 1754 O O . ALA A 1 216 ? 29.364 -10.141 -26.228 1.00 79.56 216 ALA A O 1
ATOM 1755 N N . ASP A 1 217 ? 30.452 -10.009 -24.258 1.00 67.56 217 ASP A N 1
ATOM 1756 C CA . ASP A 1 217 ? 30.966 -11.375 -24.318 1.00 67.56 217 ASP A CA 1
ATOM 1757 C C . ASP A 1 217 ? 29.809 -12.370 -24.524 1.00 67.56 217 ASP A C 1
ATOM 1759 O O . ASP A 1 217 ? 28.706 -12.169 -23.981 1.00 67.56 217 ASP A O 1
ATOM 1763 N N . PRO A 1 218 ? 30.021 -13.456 -25.292 1.00 59.12 218 PRO A N 1
ATOM 1764 C CA . PRO A 1 218 ? 28.995 -14.458 -25.520 1.00 59.12 218 PRO A CA 1
ATOM 1765 C C . PRO A 1 218 ? 28.568 -15.056 -24.177 1.00 59.12 218 PRO A C 1
ATOM 1767 O O . PRO A 1 218 ? 29.245 -15.901 -23.594 1.00 59.12 218 PRO A O 1
ATOM 1770 N N . LYS A 1 219 ? 27.418 -14.597 -23.664 1.00 56.28 219 LYS A N 1
ATOM 1771 C CA . LYS A 1 219 ? 26.786 -15.194 -22.485 1.00 56.28 219 LYS A CA 1
ATOM 1772 C C . LYS A 1 219 ? 26.579 -16.680 -22.796 1.00 56.28 219 LYS A C 1
ATOM 1774 O O . LYS A 1 219 ? 26.001 -16.974 -23.847 1.00 56.28 219 LYS A O 1
ATOM 1779 N N . PRO A 1 220 ? 27.008 -17.607 -21.920 1.00 52.06 220 PRO A N 1
ATOM 1780 C CA . PRO A 1 220 ? 26.744 -19.019 -22.132 1.00 52.06 220 PRO A CA 1
ATOM 1781 C C . PRO A 1 220 ? 25.242 -19.190 -22.337 1.00 52.06 220 PRO A C 1
ATOM 1783 O O . PRO A 1 220 ? 24.434 -18.680 -21.551 1.00 52.06 220 PRO A O 1
ATOM 1786 N N . THR A 1 221 ? 24.876 -19.860 -23.430 1.00 49.84 221 THR A N 1
ATOM 1787 C CA . THR A 1 221 ? 23.491 -20.199 -23.755 1.00 49.84 221 THR A CA 1
ATOM 1788 C C . THR A 1 221 ? 22.846 -20.781 -22.497 1.00 49.84 221 THR A C 1
ATOM 1790 O O . THR A 1 221 ? 23.512 -21.564 -21.810 1.00 49.84 221 THR A O 1
ATOM 1793 N N . PRO A 1 222 ? 21.597 -20.429 -22.140 1.00 45.09 222 PRO A N 1
ATOM 1794 C CA . PRO A 1 222 ? 20.943 -20.996 -20.972 1.00 45.09 222 PRO A CA 1
ATOM 1795 C C . PRO A 1 222 ? 20.624 -22.474 -21.238 1.00 45.09 222 PRO A C 1
ATOM 1797 O O . PRO A 1 222 ? 19.489 -22.862 -21.498 1.00 45.09 222 PRO A O 1
ATOM 1800 N N . GLY A 1 223 ? 21.649 -23.322 -21.167 1.00 45.56 223 GLY A N 1
ATOM 1801 C CA . GLY A 1 223 ? 21.513 -24.754 -21.027 1.00 45.56 223 GLY A CA 1
ATOM 1802 C C . GLY A 1 223 ? 20.725 -25.001 -19.754 1.00 45.56 223 GLY A C 1
ATOM 1803 O O . GLY A 1 223 ? 20.997 -24.387 -18.717 1.00 45.56 223 GLY A O 1
ATOM 1804 N N . LYS A 1 224 ? 19.698 -25.852 -19.855 1.00 42.50 224 LYS A N 1
ATOM 1805 C CA . LYS A 1 224 ? 18.870 -26.309 -18.737 1.00 42.50 224 LYS A CA 1
ATOM 1806 C C . LYS A 1 224 ? 19.783 -26.542 -17.536 1.00 42.50 224 LYS A C 1
ATOM 1808 O O . LYS A 1 224 ? 20.550 -27.501 -17.532 1.00 42.50 224 LYS A O 1
ATOM 1813 N N . ARG A 1 225 ? 19.729 -25.655 -16.536 1.00 44.75 225 ARG A N 1
ATOM 1814 C CA . ARG A 1 225 ? 20.418 -25.856 -15.261 1.00 44.75 225 ARG A CA 1
ATOM 1815 C C . ARG A 1 225 ? 19.792 -27.092 -14.631 1.00 44.75 225 ARG A C 1
ATOM 1817 O O . ARG A 1 225 ? 18.774 -27.003 -13.949 1.00 44.75 225 ARG A O 1
ATOM 1824 N N . GLY A 1 226 ? 20.360 -28.257 -14.934 1.00 43.28 226 GLY A N 1
ATOM 1825 C CA . GLY A 1 226 ? 20.083 -29.482 -14.215 1.00 43.28 226 GLY A CA 1
ATOM 1826 C C . GLY A 1 226 ? 20.335 -29.181 -12.749 1.00 43.28 226 GLY A C 1
ATOM 1827 O O . GLY A 1 226 ? 21.400 -28.685 -12.385 1.00 43.28 226 GLY A O 1
ATOM 1828 N N . ARG A 1 227 ? 19.320 -29.405 -11.914 1.00 40.06 227 ARG A N 1
ATOM 1829 C CA . ARG A 1 227 ? 19.474 -29.370 -10.461 1.00 40.06 227 ARG A CA 1
ATOM 1830 C C . ARG A 1 227 ? 20.710 -30.220 -10.136 1.00 40.06 227 ARG A C 1
ATOM 1832 O O . ARG A 1 227 ? 20.720 -31.375 -10.567 1.00 40.06 227 ARG A O 1
ATOM 1839 N N . PRO A 1 228 ? 21.740 -29.696 -9.450 1.00 41.31 228 PRO A N 1
ATOM 1840 C CA . PRO A 1 228 ? 22.911 -30.500 -9.138 1.00 41.31 228 PRO A CA 1
ATOM 1841 C C . PRO A 1 228 ? 22.428 -31.743 -8.391 1.00 41.31 228 PRO A C 1
ATOM 1843 O O . PRO A 1 228 ? 21.759 -31.634 -7.357 1.00 41.31 228 PRO A O 1
ATOM 1846 N N . LYS A 1 229 ? 22.675 -32.930 -8.963 1.00 47.75 229 LYS A N 1
ATOM 1847 C CA . LYS A 1 229 ? 22.430 -34.187 -8.260 1.00 47.75 229 LYS A CA 1
ATOM 1848 C C . LYS A 1 229 ? 23.322 -34.136 -7.025 1.00 47.75 229 LYS A C 1
ATOM 1850 O O . LYS A 1 229 ? 24.540 -34.071 -7.155 1.00 47.75 229 LYS A O 1
ATOM 1855 N N . LYS A 1 230 ? 22.717 -34.118 -5.834 1.00 43.44 230 LYS A N 1
ATOM 1856 C CA . LYS A 1 230 ? 23.444 -34.390 -4.592 1.00 43.44 230 LYS A CA 1
ATOM 1857 C C . LYS A 1 230 ? 24.078 -35.766 -4.762 1.00 43.44 230 LYS A C 1
ATOM 1859 O O . LYS A 1 230 ? 23.363 -36.765 -4.730 1.00 43.44 230 LYS A O 1
ATOM 1864 N N . ILE A 1 231 ? 25.385 -35.804 -4.977 1.00 49.00 231 ILE A N 1
ATOM 1865 C CA . ILE A 1 231 ? 26.162 -37.029 -4.848 1.00 49.00 231 ILE A CA 1
ATOM 1866 C C . ILE A 1 231 ? 26.088 -37.366 -3.357 1.00 49.00 231 ILE A C 1
ATOM 1868 O O . ILE A 1 231 ? 26.590 -36.613 -2.523 1.00 49.00 231 ILE A O 1
ATOM 1872 N N . ARG A 1 232 ? 25.337 -38.414 -3.004 1.00 45.25 232 ARG A N 1
ATOM 1873 C CA . ARG A 1 232 ? 25.438 -39.001 -1.667 1.00 45.25 232 ARG A CA 1
ATOM 1874 C C . ARG A 1 232 ? 26.794 -39.706 -1.625 1.00 45.25 232 ARG A C 1
ATOM 1876 O O . ARG A 1 232 ? 27.050 -40.479 -2.545 1.00 45.25 232 ARG A O 1
ATOM 1883 N N . PRO A 1 233 ? 27.655 -39.446 -0.632 1.00 42.34 233 PRO A N 1
ATOM 1884 C CA . PRO A 1 233 ? 28.830 -40.277 -0.450 1.00 42.34 233 PRO A CA 1
ATOM 1885 C C . PRO A 1 233 ? 28.355 -41.695 -0.111 1.00 42.34 233 PRO A C 1
ATOM 1887 O O . PRO A 1 233 ? 27.606 -41.896 0.847 1.00 42.34 233 PRO A O 1
ATOM 1890 N N . GLU A 1 234 ? 28.726 -42.657 -0.951 1.00 46.22 234 GLU A N 1
ATOM 1891 C CA . GLU A 1 234 ? 28.667 -44.075 -0.616 1.00 46.22 234 GLU A CA 1
ATOM 1892 C C . GLU A 1 234 ? 29.730 -44.354 0.451 1.00 46.22 234 GLU A C 1
ATOM 1894 O O . GLU A 1 234 ? 30.876 -43.933 0.312 1.00 46.22 234 GLU A O 1
ATOM 1899 N N . GLY A 1 235 ? 29.341 -45.048 1.521 1.00 54.75 235 GLY A N 1
ATOM 1900 C CA . GLY A 1 235 ? 30.278 -45.558 2.521 1.00 54.75 235 GLY A CA 1
ATOM 1901 C C . GLY A 1 235 ? 30.353 -44.753 3.817 1.00 54.75 235 GLY A C 1
ATOM 1902 O O . GLY A 1 235 ? 31.390 -44.189 4.142 1.00 54.75 235 GLY A O 1
ATOM 1903 N N . ALA A 1 236 ? 29.284 -44.781 4.614 1.00 40.97 236 ALA A N 1
ATOM 1904 C CA . ALA A 1 236 ? 29.431 -44.748 6.067 1.00 40.97 236 ALA A CA 1
ATOM 1905 C C . ALA A 1 236 ? 29.204 -46.180 6.560 1.00 40.97 236 ALA A C 1
ATOM 1907 O O . ALA A 1 236 ? 28.070 -46.657 6.605 1.00 40.97 236 ALA A O 1
ATOM 1908 N N . GLN A 1 237 ? 30.303 -46.889 6.823 1.00 39.91 237 GLN A N 1
ATOM 1909 C CA . GLN A 1 237 ? 30.277 -48.185 7.488 1.00 39.91 237 GLN A CA 1
ATOM 1910 C C . GLN A 1 237 ? 29.617 -48.021 8.859 1.00 39.91 237 GLN A C 1
ATOM 1912 O O . GLN A 1 237 ? 29.985 -47.151 9.646 1.00 39.91 237 GLN A O 1
ATOM 1917 N N . ILE A 1 238 ? 28.623 -48.864 9.108 1.00 42.72 238 ILE A N 1
ATOM 1918 C CA . ILE A 1 238 ? 28.016 -49.064 10.416 1.00 42.72 238 ILE A CA 1
ATOM 1919 C C . ILE A 1 238 ? 29.041 -49.872 11.216 1.00 42.72 238 ILE A C 1
ATOM 1921 O O . ILE A 1 238 ? 29.290 -51.032 10.889 1.00 42.72 238 ILE A O 1
ATOM 1925 N N . ALA A 1 239 ? 29.675 -49.249 12.206 1.00 39.56 239 ALA A N 1
ATOM 1926 C CA . ALA A 1 239 ? 30.362 -49.979 13.263 1.00 39.56 239 ALA A CA 1
ATOM 1927 C C . ALA A 1 239 ? 29.330 -50.305 14.350 1.00 39.56 239 ALA A C 1
ATOM 1929 O O . ALA A 1 239 ? 28.535 -49.438 14.720 1.00 39.56 239 ALA A O 1
ATOM 1930 N N . ALA A 1 240 ? 29.319 -51.579 14.737 1.00 40.28 240 ALA A N 1
ATOM 1931 C CA . ALA A 1 240 ? 28.434 -52.198 15.717 1.00 40.28 240 ALA A CA 1
ATOM 1932 C C . ALA A 1 240 ? 28.584 -51.614 17.128 1.00 40.28 240 ALA A C 1
ATOM 1934 O O . ALA A 1 240 ? 29.696 -51.137 17.455 1.00 40.28 240 ALA A O 1
#

pLDDT: mean 84.59, std 15.65, range [39.56, 96.62]

Radius of gyration: 25.16 Å; chains: 1; bounding box: 56×68×73 Å

Secondary structure (DSSP, 8-state):
--HHHHHHHHHHHHHTTEEESSGGGGS-SEEES-SS----TT-PPPPTT-EEEEE-STTSPB-SS----SSGGGTTBPP-SS--EEEEEEETTEEEEEEEETEES-TTT-EE-SSS----HHHHHHHHHHHHHHHTSTTTTT-TTHHHHHHHHHHHHHHHGGG--GGG-S-HHHHHHHHHHHHHHHHHHHHHHHHHHHHHHHHHTT----HHHHHS--PPP----PPP---PPS------

Organism: NCBI:txid2283317

Foldseek 3Di:
DDLVVLVVLLLVQQCQQKDFQDPVLSDFPEEDQDPCDPPDPPDDDDDAFGKYKHQALVQFDFDPDADPDPDPRCGRTDDAQAGWIWIFHQHPNDTHTGMTGQWDDDPVPIHGHRPRTGRDPVNLVVLLVLLVVLCCPPVRVPPPCSVVLSVQLSVQCSSCVSHDDVNVDSGSSVVSNVSSVVSSVVVVVVVVVVLVVVQVVCVVVVHHHDPVVVPDDPDPDPDPPDDPPPPDDPDDDDDD

Sequence (240 aa):
MSNKNLLAEIAKSKNSYCWFASPDFATPTRYTNSLYGPHREGCDPFQEGEIVRVYTFSHIPASTITNRSRDHGARGKAPINFPPFRQFHVRDGELVEVGRSHWKGDLATGHFSADHGRLTDRLGMALLMISEKYTLKFNWRGYSYRDEMAGDALAHLVKVALRFHEAKGNNPFSFYTTTIYNEVLRHHEKETRERDIRDDLLFMMGKTPSITRQLADPK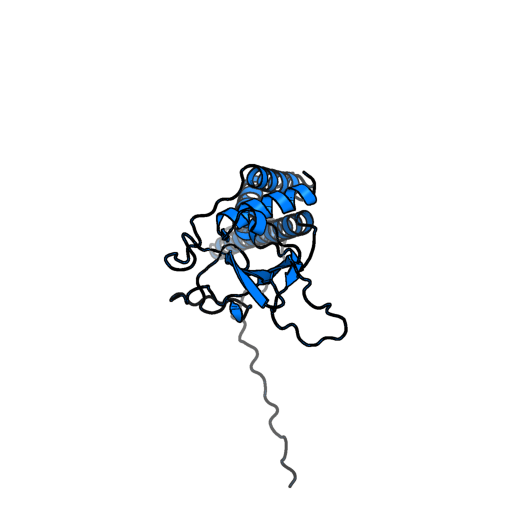PTPGKRGRPKKIRPEGAQIAA